Protein AF-A0A7S0GZB2-F1 (afdb_monomer_lite)

Sequence (259 aa):
FGSDTHSSPRPCSTAAVMDPRAKAYRLYIITRAWYAHLYGLVLSSVACAVGIARNPGTMSLPFLPQLGASGWWLEPRWYFVATCPCLFSCAVFSPGFYVDRYERFCDLITVLGLLTRHGAMFDGTDVRRDTAALLSLLRPAFLLASVLSLRYELSKQWKMHAVRVGLDVPMNVYRKLRFGDAVGDAVGGSVDSTRALVAVVAGELVRNLALLALTLGAHWAVERRDRAAFEEKVRLMRRIVDATDADAPGRREGRARRG

Radius of gyration: 25.52 Å; chains: 1; bounding box: 70×54×79 Å

Foldseek 3Di:
DDDDDPPDPDPPDPPPDDDPLRVVLLVLLCVQLVVLQLVVLVVLLVVLVVVCVVPVQALDAPPGPVCPPVCNVVRLSVVSNPLSVVLSCCCVVPVPVSSSCLLVSLVVVVVSVLRNVLSVLQSLPPPDPPVVVVCVVCVLVVLLSSLSNNQDDCVPCVVVVVVSLVVVLVSVLVSCVVNVVLVPPPDDDPDDPVVSSVVSSVVSVVVSVVSSCSNSVSSVVVNVVSVVVSVVVVVVVVVVVVVVVVPPPPPPVVVVPPD

pLDDT: mean 72.11, std 15.71, range [34.66, 92.75]

Organism: Micromonas pusilla (NCBI:txid38833)

Secondary structure (DSSP, 8-state):
-------------TTTT--HHHHHHHHHHHHHHHHHHHHHHHHHHHHHHHHHHH--S----TT-GGGGGGGGGG-HHHHHHHHHHHHHHHHHH-HHHHHHHHHHHHHHHHHHHHHHHHHHHHS--GGGHHHHHHHHHHHHHHHHHHHHHS---HHHHHHHHHHHHHHHHHHHHHHHHHTSTTTSSS-SS---HHHHHHHHHHHHHHHHHHHHHHHHHHHHHHHHHHHHHHHHHHHHHHHHHHHHHHS-TTSSTTTTT--

Structure (mmCIF, N/CA/C/O backbone):
data_AF-A0A7S0GZB2-F1
#
_entry.id   AF-A0A7S0GZB2-F1
#
loop_
_atom_site.group_PDB
_atom_site.id
_atom_site.type_symbol
_atom_site.label_atom_id
_atom_site.label_alt_id
_atom_site.label_comp_id
_atom_site.label_asym_id
_atom_site.label_entity_id
_atom_site.label_seq_id
_atom_site.pdbx_PDB_ins_code
_atom_site.Cartn_x
_atom_site.Cartn_y
_atom_site.Cartn_z
_atom_site.occupancy
_atom_site.B_iso_or_equiv
_atom_site.auth_seq_id
_atom_site.auth_comp_id
_atom_site.auth_asym_id
_atom_site.auth_atom_id
_atom_site.pdbx_PDB_model_num
ATOM 1 N N . PHE A 1 1 ? -35.609 34.272 -1.100 1.00 41.38 1 PHE A N 1
ATOM 2 C CA . PHE A 1 1 ? -35.645 33.305 0.012 1.00 41.38 1 PHE A CA 1
ATOM 3 C C . PHE A 1 1 ? -36.466 32.102 -0.426 1.00 41.38 1 PHE A C 1
ATOM 5 O O . PHE A 1 1 ? -37.675 32.102 -0.265 1.00 41.38 1 PHE A O 1
ATOM 12 N N . GLY A 1 2 ? -35.825 31.134 -1.078 1.00 36.09 2 GLY A N 1
ATOM 13 C CA . GLY A 1 2 ? -36.444 29.885 -1.520 1.00 36.09 2 GLY A CA 1
ATOM 14 C C . GLY A 1 2 ? -35.494 28.759 -1.151 1.00 36.09 2 GLY A C 1
ATOM 15 O O . GLY A 1 2 ? -34.304 28.849 -1.435 1.00 36.09 2 GLY A O 1
ATOM 16 N N . SER A 1 3 ? -36.001 27.792 -0.398 1.00 44.38 3 SER A N 1
ATOM 17 C CA . SER A 1 3 ? -35.258 26.690 0.194 1.00 44.38 3 SER A CA 1
ATOM 18 C C . SER A 1 3 ? -34.830 25.681 -0.871 1.00 44.38 3 SER A C 1
ATOM 20 O O . SER A 1 3 ? -35.637 24.845 -1.280 1.00 44.38 3 SER A O 1
ATOM 22 N N . ASP A 1 4 ? -33.559 25.702 -1.258 1.00 37.88 4 ASP A N 1
ATOM 23 C CA . ASP A 1 4 ? -32.960 24.566 -1.949 1.00 37.88 4 ASP A CA 1
ATOM 24 C C . ASP A 1 4 ? -32.612 23.498 -0.915 1.00 37.88 4 ASP A C 1
ATOM 26 O O . ASP A 1 4 ? -31.616 23.543 -0.190 1.00 37.88 4 ASP A O 1
ATOM 30 N N . THR A 1 5 ? -33.511 22.525 -0.831 1.00 42.31 5 THR A N 1
ATOM 31 C CA . THR A 1 5 ? -33.284 21.205 -0.262 1.00 42.31 5 THR A CA 1
ATOM 32 C C . THR A 1 5 ? -32.019 20.601 -0.870 1.00 42.31 5 THR A C 1
ATOM 34 O O . THR A 1 5 ? -32.061 19.975 -1.928 1.00 42.31 5 THR A O 1
ATOM 37 N N . HIS A 1 6 ? -30.886 20.770 -0.186 1.00 38.78 6 HIS A N 1
ATOM 38 C CA . HIS A 1 6 ? -29.698 19.961 -0.410 1.00 38.78 6 HIS A CA 1
ATOM 39 C C . HIS A 1 6 ? -30.085 18.504 -0.165 1.00 38.78 6 HIS A C 1
ATOM 41 O O . HIS A 1 6 ? -30.164 18.033 0.971 1.00 38.78 6 HIS A O 1
ATOM 47 N N . SER A 1 7 ? -30.353 17.793 -1.258 1.00 39.59 7 SER A N 1
ATOM 48 C CA . SER A 1 7 ? -30.421 16.344 -1.311 1.00 39.59 7 SER A CA 1
ATOM 49 C C . SER A 1 7 ? -29.139 15.801 -0.692 1.00 39.59 7 SER A C 1
ATOM 51 O O . SER A 1 7 ? -28.077 15.815 -1.320 1.00 39.59 7 SER A O 1
ATOM 53 N N . SER A 1 8 ? -29.231 15.388 0.571 1.00 34.66 8 SER A N 1
ATOM 54 C CA . SER A 1 8 ? -28.139 14.739 1.280 1.00 34.66 8 SER A CA 1
ATOM 55 C C . SER A 1 8 ? -27.667 13.573 0.407 1.00 34.66 8 SER A C 1
ATOM 57 O O . SER A 1 8 ? -28.498 12.729 0.044 1.00 34.66 8 SER A O 1
ATOM 59 N N . PRO A 1 9 ? -26.392 13.537 -0.021 1.00 39.38 9 PRO A N 1
ATOM 60 C CA . PRO A 1 9 ? -25.909 12.454 -0.853 1.00 39.38 9 PRO A CA 1
ATOM 61 C C . PRO A 1 9 ? -26.097 11.160 -0.068 1.00 39.38 9 PRO A C 1
ATOM 63 O O . PRO A 1 9 ? -25.457 10.950 0.964 1.00 39.38 9 PRO A O 1
ATOM 66 N N . ARG A 1 10 ? -27.015 10.307 -0.543 1.00 38.75 10 ARG A N 1
ATOM 67 C CA . ARG A 1 10 ? -27.213 8.964 0.002 1.00 38.75 10 ARG A CA 1
ATOM 68 C C . ARG A 1 10 ? -25.836 8.308 0.048 1.00 38.75 10 ARG A C 1
ATOM 70 O O . ARG A 1 10 ? -25.206 8.187 -1.007 1.00 38.75 10 ARG A O 1
ATOM 77 N N . PRO A 1 11 ? -25.329 7.911 1.225 1.00 38.03 11 PRO A N 1
ATOM 78 C CA . PRO A 1 11 ? -24.058 7.227 1.271 1.00 38.03 11 PRO A CA 1
ATOM 79 C C . PRO A 1 11 ? -24.238 5.930 0.478 1.00 38.03 11 PRO A C 1
ATOM 81 O O . PRO A 1 11 ? -25.034 5.073 0.860 1.00 38.03 11 PRO A O 1
ATOM 84 N N . CYS A 1 12 ? -23.526 5.801 -0.649 1.00 39.97 12 CYS A N 1
ATOM 85 C CA . CYS A 1 12 ? -23.277 4.523 -1.316 1.00 39.97 12 CYS A CA 1
ATOM 86 C C . CYS A 1 12 ? -22.502 3.651 -0.329 1.00 39.97 12 CYS A C 1
ATOM 88 O O . CYS A 1 12 ? -21.272 3.595 -0.319 1.00 39.97 12 CYS A O 1
ATOM 90 N N . SER A 1 13 ? -23.253 3.071 0.593 1.00 42.59 13 SER A N 1
ATOM 91 C CA . SER A 1 13 ? -22.767 2.479 1.813 1.00 42.59 13 SER A CA 1
ATOM 92 C C . SER A 1 13 ? -22.786 0.976 1.629 1.00 42.59 13 SER A C 1
ATOM 94 O O . SER A 1 13 ? -23.717 0.285 2.027 1.00 42.59 13 SER A O 1
ATOM 96 N N . THR A 1 14 ? -21.681 0.441 1.122 1.00 43.34 14 THR A N 1
ATOM 97 C CA . THR A 1 14 ? -21.269 -0.918 1.498 1.00 43.34 14 THR A CA 1
ATOM 98 C C . THR A 1 14 ? -21.098 -1.057 3.024 1.00 43.34 14 THR A C 1
ATOM 100 O O . THR A 1 14 ? -20.959 -2.165 3.523 1.00 43.34 14 THR A O 1
ATOM 103 N N . ALA A 1 15 ? -21.142 0.048 3.784 1.00 44.28 15 ALA A N 1
ATOM 104 C CA . ALA A 1 15 ? -21.182 0.079 5.242 1.00 44.28 15 ALA A CA 1
ATOM 105 C C . ALA A 1 15 ? -22.594 -0.113 5.848 1.00 44.28 15 ALA A C 1
ATOM 107 O O . ALA A 1 15 ? -22.700 -0.195 7.069 1.00 44.28 15 ALA A O 1
ATOM 108 N N . ALA A 1 16 ? -23.667 -0.207 5.047 1.00 44.12 16 ALA A N 1
ATOM 109 C CA . ALA A 1 16 ? -25.042 -0.311 5.553 1.00 44.12 16 ALA A CA 1
ATOM 110 C C . ALA A 1 16 ? -25.400 -1.717 6.065 1.00 44.12 16 ALA A C 1
ATOM 112 O O . ALA A 1 16 ? -26.389 -1.870 6.772 1.00 44.12 16 ALA A O 1
ATOM 113 N N . VAL A 1 17 ? -24.585 -2.733 5.756 1.00 47.16 17 VAL A N 1
ATOM 114 C CA . VAL A 1 17 ? -24.782 -4.121 6.214 1.00 47.16 17 VAL A CA 1
ATOM 115 C C . VAL A 1 17 ? -23.438 -4.753 6.599 1.00 47.16 17 VAL A C 1
ATOM 117 O O . VAL A 1 17 ? -23.101 -5.856 6.184 1.00 47.16 17 VAL A O 1
ATOM 120 N N . MET A 1 18 ? -22.601 -4.034 7.348 1.00 52.59 18 MET A N 1
ATOM 121 C CA . MET A 1 18 ? -21.464 -4.671 8.017 1.00 52.59 18 MET A CA 1
ATOM 122 C C . MET A 1 18 ? -21.842 -4.959 9.464 1.00 52.59 18 MET A C 1
ATOM 124 O O . MET A 1 18 ? -22.305 -4.060 10.165 1.00 52.59 18 MET A O 1
ATOM 128 N N . ASP A 1 19 ? -21.613 -6.201 9.902 1.00 71.44 19 ASP A N 1
ATOM 129 C CA . ASP A 1 19 ? -21.660 -6.587 11.314 1.00 71.44 19 ASP A CA 1
ATOM 130 C C . ASP A 1 19 ? -20.943 -5.504 12.154 1.00 71.44 19 ASP A C 1
ATOM 132 O O . ASP A 1 19 ? -19.792 -5.160 11.839 1.00 71.44 19 ASP A O 1
ATOM 136 N N . PRO A 1 20 ? -21.585 -4.932 13.192 1.00 77.44 20 PRO A N 1
ATOM 137 C CA . PRO A 1 20 ? -20.971 -3.946 14.080 1.00 77.44 20 PRO A CA 1
ATOM 138 C C . PRO A 1 20 ? -19.573 -4.352 14.561 1.00 77.44 20 PRO A C 1
ATOM 140 O O . PRO A 1 20 ? -18.681 -3.507 14.678 1.00 77.44 20 PRO A O 1
ATOM 143 N N . ARG A 1 21 ? -19.341 -5.656 14.762 1.00 79.44 21 ARG A N 1
ATOM 144 C CA . ARG A 1 21 ? -18.031 -6.196 15.135 1.00 79.44 21 ARG A CA 1
ATOM 145 C C . ARG A 1 21 ? -16.992 -6.045 14.024 1.00 79.44 21 ARG A C 1
ATOM 147 O O . ARG A 1 21 ? -15.850 -5.690 14.310 1.00 79.44 21 ARG A O 1
ATOM 154 N N . ALA A 1 22 ? -17.373 -6.271 12.769 1.00 78.56 22 ALA A N 1
ATOM 155 C CA . ALA A 1 22 ? -16.494 -6.095 11.615 1.00 78.56 22 ALA A CA 1
ATOM 156 C C . ALA A 1 22 ? -16.118 -4.618 11.414 1.00 78.56 22 ALA A C 1
ATOM 158 O O . ALA A 1 22 ? -14.956 -4.302 11.155 1.00 78.56 22 ALA A O 1
ATOM 159 N N . LYS A 1 23 ? -17.068 -3.695 11.619 1.00 81.44 23 LYS A N 1
ATOM 160 C CA . LYS A 1 23 ? -16.793 -2.249 11.583 1.00 81.44 23 LYS A CA 1
ATOM 161 C C . LYS A 1 23 ? -15.828 -1.824 12.698 1.00 81.44 23 LYS A C 1
ATOM 163 O O . LYS A 1 23 ? -14.882 -1.081 12.438 1.00 81.44 23 LYS A O 1
ATOM 168 N N . ALA A 1 24 ? -16.030 -2.324 13.917 1.00 84.75 24 ALA A N 1
ATOM 169 C CA . ALA A 1 24 ? -15.146 -2.056 15.051 1.00 84.75 24 ALA A CA 1
ATOM 170 C C . ALA A 1 24 ? -13.726 -2.609 14.835 1.00 84.75 24 ALA A C 1
ATOM 172 O O . ALA A 1 24 ? -12.747 -1.934 15.155 1.00 84.75 24 ALA A O 1
ATOM 173 N N . TYR A 1 25 ? -13.604 -3.803 14.247 1.00 85.12 25 TYR A N 1
ATOM 174 C CA . TYR A 1 25 ? -12.309 -4.388 13.899 1.00 85.12 25 TYR A CA 1
ATOM 175 C C . TYR A 1 25 ? -11.560 -3.553 12.855 1.00 85.12 25 TYR A C 1
ATOM 177 O O . TYR A 1 25 ? -10.383 -3.242 13.037 1.00 85.12 25 TYR A O 1
ATOM 185 N N . ARG A 1 26 ? -12.254 -3.111 11.799 1.00 84.06 26 ARG A N 1
ATOM 186 C CA . ARG A 1 26 ? -11.666 -2.248 10.767 1.00 84.06 26 ARG A CA 1
ATOM 187 C C . ARG A 1 26 ? -11.152 -0.931 11.347 1.00 84.06 26 ARG A C 1
ATOM 189 O O . ARG A 1 26 ? -10.024 -0.536 11.062 1.00 84.06 26 ARG A O 1
ATOM 196 N N . LEU A 1 27 ? -11.946 -0.272 12.192 1.00 86.94 27 LEU A N 1
ATOM 197 C CA . LEU A 1 27 ? -11.513 0.941 12.893 1.00 86.94 27 LEU A CA 1
ATOM 198 C C . LEU A 1 27 ? -10.269 0.679 13.748 1.00 86.94 27 LEU A C 1
ATOM 200 O O . LEU A 1 27 ? -9.324 1.459 13.698 1.00 86.94 27 LEU A O 1
ATOM 204 N N . TYR A 1 28 ? -10.233 -0.443 14.470 1.00 88.88 28 TYR A N 1
ATOM 205 C CA . TYR A 1 28 ? -9.076 -0.827 15.276 1.00 88.88 28 TYR A CA 1
ATOM 206 C C . TYR A 1 28 ? -7.792 -0.964 14.441 1.00 88.88 28 TYR A C 1
ATOM 208 O O . TYR A 1 28 ? -6.755 -0.432 14.846 1.00 88.88 28 TYR A O 1
ATOM 216 N N . ILE A 1 29 ? -7.854 -1.621 13.275 1.00 87.38 29 ILE A N 1
ATOM 217 C CA . ILE A 1 29 ? -6.704 -1.742 12.361 1.00 87.38 29 ILE A CA 1
ATOM 218 C C . ILE A 1 29 ? -6.227 -0.357 11.914 1.00 87.38 29 ILE A C 1
ATOM 220 O O . ILE A 1 29 ? -5.039 -0.050 12.034 1.00 87.38 29 ILE A O 1
ATOM 224 N N . ILE A 1 30 ? -7.151 0.487 11.441 1.00 87.19 30 ILE A N 1
ATOM 225 C CA . ILE A 1 30 ? -6.833 1.827 10.928 1.00 87.19 30 ILE A CA 1
ATOM 226 C C . ILE A 1 30 ? -6.177 2.673 12.019 1.00 87.19 30 ILE A C 1
ATOM 228 O O . ILE A 1 30 ? -5.121 3.254 11.787 1.00 87.19 30 ILE A O 1
ATOM 232 N N . THR A 1 31 ? -6.744 2.702 13.228 1.00 87.25 31 THR A N 1
ATOM 233 C CA . THR A 1 31 ? -6.175 3.455 14.353 1.00 87.25 31 THR A CA 1
ATOM 234 C C . THR A 1 31 ? -4.776 2.962 14.714 1.00 87.25 31 THR A C 1
ATOM 236 O O . THR A 1 31 ? -3.885 3.767 14.971 1.00 87.25 31 THR A O 1
ATOM 239 N N . ARG A 1 32 ? -4.546 1.645 14.702 1.00 85.81 32 ARG A N 1
ATOM 240 C CA . ARG A 1 32 ? -3.241 1.063 15.040 1.00 85.81 32 ARG A CA 1
ATOM 241 C C . ARG A 1 32 ? -2.164 1.370 13.997 1.00 85.81 32 ARG A C 1
ATOM 243 O O . ARG A 1 32 ? -0.996 1.502 14.353 1.00 85.81 32 ARG A O 1
ATOM 250 N N . ALA A 1 33 ? -2.548 1.481 12.729 1.00 87.31 33 ALA A N 1
ATOM 251 C CA . ALA A 1 33 ? -1.648 1.806 11.626 1.00 87.31 33 ALA A CA 1
ATOM 252 C C . ALA A 1 33 ? -1.537 3.312 11.342 1.00 87.31 33 ALA A C 1
ATOM 254 O O . ALA A 1 33 ? -0.707 3.709 10.529 1.00 87.31 33 ALA A O 1
ATOM 255 N N . TRP A 1 34 ? -2.351 4.147 11.994 1.00 87.75 34 TRP A N 1
ATOM 256 C CA . TRP A 1 34 ? -2.605 5.531 11.593 1.00 87.75 34 TRP A CA 1
ATOM 257 C C . TRP A 1 34 ? -1.337 6.363 11.403 1.00 87.75 34 TRP A C 1
ATOM 259 O O . TRP A 1 34 ? -1.108 6.914 10.330 1.00 87.75 34 TRP A O 1
ATOM 269 N N . TYR A 1 35 ? -0.467 6.404 12.412 1.00 87.88 35 TYR A N 1
ATOM 270 C CA . TYR A 1 35 ? 0.767 7.186 12.333 1.00 87.88 35 TYR A CA 1
ATOM 271 C C . TYR A 1 35 ? 1.727 6.648 11.276 1.00 87.88 35 TYR A C 1
ATOM 273 O O . TYR A 1 35 ? 2.239 7.420 10.472 1.00 87.88 35 TYR A O 1
ATOM 281 N N . ALA A 1 36 ? 1.935 5.329 11.230 1.00 87.81 36 ALA A N 1
ATOM 282 C CA . ALA A 1 36 ? 2.783 4.708 10.214 1.00 87.81 36 ALA A CA 1
ATOM 283 C C . ALA A 1 36 ? 2.263 4.995 8.796 1.00 87.81 36 ALA A C 1
ATOM 285 O O . ALA A 1 36 ? 3.054 5.247 7.889 1.00 87.81 36 ALA A O 1
ATOM 286 N N . HIS A 1 37 ? 0.940 5.015 8.620 1.00 89.31 37 HIS A N 1
ATOM 287 C CA . HIS A 1 37 ? 0.293 5.380 7.369 1.00 89.31 37 HIS A CA 1
ATOM 288 C C . HIS A 1 37 ? 0.563 6.843 6.994 1.00 89.31 37 HIS A C 1
ATOM 290 O O . HIS A 1 37 ? 1.056 7.112 5.902 1.00 89.31 37 HIS A O 1
ATOM 296 N N . LEU A 1 38 ? 0.308 7.787 7.907 1.00 89.00 38 LEU A N 1
ATOM 297 C CA . LEU A 1 38 ? 0.525 9.216 7.661 1.00 89.00 38 LEU A CA 1
ATOM 298 C C . LEU A 1 38 ? 1.997 9.546 7.380 1.00 89.00 38 LEU A C 1
ATOM 300 O O . LEU A 1 38 ? 2.287 10.253 6.415 1.00 89.00 38 LEU A O 1
ATOM 304 N N . TYR A 1 39 ? 2.929 8.993 8.162 1.00 88.62 39 TYR A N 1
ATOM 305 C CA . TYR A 1 39 ? 4.361 9.136 7.893 1.00 88.62 39 TYR A CA 1
ATOM 306 C C . TYR A 1 39 ? 4.738 8.523 6.544 1.00 88.62 39 TYR A C 1
ATOM 308 O O . TYR A 1 39 ? 5.489 9.134 5.788 1.00 88.62 39 TYR A O 1
ATOM 316 N N . GLY A 1 40 ? 4.180 7.357 6.209 1.00 85.69 40 GLY A N 1
ATOM 317 C CA . GLY A 1 40 ? 4.370 6.716 4.912 1.00 85.69 40 GLY A CA 1
ATOM 318 C C . GLY A 1 40 ? 3.930 7.601 3.745 1.00 85.69 40 GLY A C 1
ATOM 319 O O . GLY A 1 40 ? 4.679 7.733 2.776 1.00 85.69 40 GLY A O 1
ATOM 320 N N . LEU A 1 41 ? 2.769 8.260 3.844 1.00 87.00 41 LEU A N 1
ATOM 321 C CA . LEU A 1 41 ? 2.281 9.193 2.821 1.00 87.00 41 LEU A CA 1
ATOM 322 C C . LEU A 1 41 ? 3.236 10.378 2.631 1.00 87.00 41 LEU A C 1
ATOM 324 O O . LEU A 1 41 ? 3.616 10.682 1.498 1.00 87.00 41 LEU A O 1
ATOM 328 N N . VAL A 1 42 ? 3.660 11.016 3.727 1.00 87.88 42 VAL A N 1
ATOM 329 C CA . VAL A 1 42 ? 4.573 12.170 3.686 1.00 87.88 42 VAL A CA 1
ATOM 330 C C . VAL A 1 42 ? 5.927 11.770 3.104 1.00 87.88 42 VAL A C 1
ATOM 332 O O . VAL A 1 42 ? 6.394 12.396 2.153 1.00 87.88 42 VAL A O 1
ATOM 335 N N . LEU A 1 43 ? 6.536 10.697 3.615 1.00 86.44 43 LEU A N 1
ATOM 336 C CA . LEU A 1 43 ? 7.835 10.219 3.140 1.00 86.44 43 LEU A CA 1
ATOM 337 C C . LEU A 1 43 ? 7.785 9.805 1.668 1.00 86.44 43 LEU A C 1
ATOM 339 O O . LEU A 1 43 ? 8.704 10.129 0.921 1.00 86.44 43 LEU A O 1
ATOM 343 N N . SER A 1 44 ? 6.706 9.152 1.228 1.00 83.12 44 SER A N 1
ATOM 344 C CA . SER A 1 44 ? 6.530 8.777 -0.181 1.00 83.12 44 SER A CA 1
ATOM 345 C C . SER A 1 44 ? 6.412 10.007 -1.083 1.00 83.12 44 SER A C 1
ATOM 347 O O . SER A 1 44 ? 7.018 10.041 -2.154 1.00 83.12 44 SER A O 1
ATOM 349 N N . SER A 1 45 ? 5.682 11.037 -0.638 1.00 85.81 45 SER A N 1
ATOM 350 C CA . SER A 1 45 ? 5.561 12.310 -1.356 1.00 85.81 45 SER A CA 1
ATOM 351 C C . SER A 1 45 ? 6.914 13.010 -1.490 1.00 85.81 45 SER A C 1
ATOM 353 O O . SER A 1 45 ? 7.301 13.403 -2.590 1.00 85.81 45 SER A O 1
ATOM 355 N N . VAL A 1 46 ? 7.662 13.125 -0.387 1.00 85.19 46 VAL A N 1
ATOM 356 C CA . VAL A 1 46 ? 8.998 13.744 -0.370 1.00 85.19 46 VAL A CA 1
ATOM 357 C C . VAL A 1 46 ? 9.970 12.953 -1.241 1.00 85.19 46 VAL A C 1
ATOM 359 O O . VAL A 1 46 ? 10.678 13.541 -2.055 1.00 85.19 46 VAL A O 1
ATOM 362 N N . ALA A 1 47 ? 9.977 11.623 -1.135 1.00 82.00 47 ALA A N 1
ATOM 363 C CA . ALA A 1 47 ? 10.836 10.766 -1.946 1.00 82.00 47 ALA A CA 1
ATOM 364 C C . ALA A 1 47 ? 10.557 10.930 -3.447 1.00 82.00 47 ALA A C 1
ATOM 366 O O . ALA A 1 47 ? 11.499 11.018 -4.236 1.00 82.00 47 ALA A O 1
ATOM 367 N N . CYS A 1 48 ? 9.285 11.026 -3.849 1.00 79.81 48 CYS A N 1
ATOM 368 C CA . CYS A 1 48 ? 8.921 11.267 -5.246 1.00 79.81 48 CYS A CA 1
ATOM 369 C C . CYS A 1 48 ? 9.326 12.671 -5.711 1.00 79.81 48 CYS A C 1
ATOM 371 O O . CYS A 1 48 ? 9.902 12.792 -6.790 1.00 79.81 48 CYS A O 1
ATOM 373 N N . ALA A 1 49 ? 9.114 13.706 -4.892 1.00 82.94 49 ALA A N 1
ATOM 374 C CA . ALA A 1 49 ? 9.525 15.076 -5.207 1.00 82.94 49 ALA A CA 1
ATOM 375 C C . ALA A 1 49 ? 11.050 15.199 -5.379 1.00 82.94 49 ALA A C 1
ATOM 377 O O . ALA A 1 49 ? 11.526 15.733 -6.379 1.00 82.94 49 ALA A O 1
ATOM 378 N N . VAL A 1 50 ? 11.829 14.627 -4.454 1.00 81.12 50 VAL A N 1
ATOM 379 C CA . VAL A 1 50 ? 13.296 14.545 -4.565 1.00 81.12 50 VAL A CA 1
ATOM 380 C C . VAL A 1 50 ? 13.699 13.727 -5.793 1.00 81.12 50 VAL A C 1
ATOM 382 O O . VAL A 1 50 ? 14.649 14.075 -6.491 1.00 81.12 50 VAL A O 1
ATOM 385 N N . GLY A 1 51 ? 12.971 12.648 -6.083 1.00 74.69 51 GLY A N 1
ATOM 386 C CA . GLY A 1 51 ? 13.173 11.822 -7.268 1.00 74.69 51 GLY A CA 1
ATOM 387 C C . GLY A 1 51 ? 13.025 12.605 -8.572 1.00 74.69 51 GLY A C 1
ATOM 388 O O . GLY A 1 51 ? 13.880 12.449 -9.444 1.00 74.69 51 GLY A O 1
ATOM 389 N N . ILE A 1 52 ? 11.987 13.441 -8.685 1.00 74.62 52 ILE A N 1
ATOM 390 C CA . ILE A 1 52 ? 11.750 14.352 -9.818 1.00 74.62 52 ILE A CA 1
ATOM 391 C C . ILE A 1 52 ? 12.872 15.390 -9.897 1.00 74.62 52 ILE A C 1
ATOM 393 O O . ILE A 1 52 ? 13.515 15.513 -10.933 1.00 74.62 52 ILE A O 1
ATOM 397 N N . ALA A 1 53 ? 13.174 16.076 -8.789 1.00 78.94 53 ALA A N 1
ATOM 398 C CA . ALA A 1 53 ? 14.189 17.130 -8.761 1.00 78.94 53 ALA A CA 1
ATOM 399 C C . ALA A 1 53 ? 15.588 16.626 -9.156 1.00 78.94 53 ALA A C 1
ATOM 401 O O . ALA A 1 53 ? 16.335 17.326 -9.834 1.00 78.94 53 ALA A O 1
ATOM 402 N N . ARG A 1 54 ? 15.951 15.401 -8.748 1.00 72.44 54 ARG A N 1
ATOM 403 C CA . ARG A 1 54 ? 17.257 14.800 -9.069 1.00 72.44 54 ARG A CA 1
ATOM 404 C C . ARG A 1 54 ? 17.302 14.110 -10.430 1.00 72.44 54 ARG A C 1
ATOM 406 O O . ARG A 1 54 ? 18.392 13.884 -10.935 1.00 72.44 54 ARG A O 1
ATOM 413 N N . ASN A 1 55 ? 16.157 13.709 -10.983 1.00 68.56 55 ASN A N 1
ATOM 414 C CA . ASN A 1 55 ? 16.065 13.009 -12.267 1.00 68.56 55 ASN A CA 1
ATOM 415 C C . ASN A 1 55 ? 14.873 13.589 -13.045 1.00 68.56 55 ASN A C 1
ATOM 417 O O . ASN A 1 55 ? 13.804 12.967 -13.051 1.00 68.56 55 ASN A O 1
ATOM 421 N N . PRO A 1 56 ? 15.040 14.774 -13.664 1.00 62.91 56 PRO A N 1
ATOM 422 C CA . PRO A 1 56 ? 13.958 15.495 -14.337 1.00 62.91 56 PRO A CA 1
ATOM 423 C C . PRO A 1 56 ? 13.518 14.854 -15.665 1.00 62.91 56 PRO A C 1
ATOM 425 O O . PRO A 1 56 ? 12.611 15.368 -16.312 1.00 62.91 56 PRO A O 1
ATOM 428 N N . GLY A 1 57 ? 14.147 13.747 -16.082 1.00 61.97 57 GLY A N 1
ATOM 429 C CA . GLY A 1 57 ? 13.713 12.954 -17.234 1.00 61.97 57 GLY A CA 1
ATOM 430 C C . GLY A 1 57 ? 12.303 12.388 -17.042 1.00 61.97 57 GLY A C 1
ATOM 431 O O . GLY A 1 57 ? 11.907 12.042 -15.924 1.00 61.97 57 GLY A O 1
ATOM 432 N N . THR A 1 58 ? 11.538 12.312 -18.132 1.00 58.28 58 THR A N 1
ATOM 433 C CA . THR A 1 58 ? 10.165 11.796 -18.138 1.00 58.28 58 THR A CA 1
ATOM 434 C C . THR A 1 58 ? 10.159 10.273 -18.046 1.00 58.28 58 THR A C 1
ATOM 436 O O . THR A 1 58 ? 10.405 9.589 -19.037 1.00 58.28 58 THR A O 1
ATOM 439 N N . MET A 1 59 ? 9.786 9.732 -16.884 1.00 60.84 59 MET A N 1
ATOM 440 C CA . MET A 1 59 ? 9.558 8.293 -16.719 1.00 60.84 59 MET A CA 1
ATOM 441 C C . MET A 1 59 ? 8.318 7.858 -17.514 1.00 60.84 59 MET A C 1
ATOM 443 O O . MET A 1 59 ? 7.189 7.965 -17.030 1.00 60.84 59 MET A O 1
ATOM 447 N N . SER A 1 60 ? 8.519 7.373 -18.740 1.00 56.97 60 SER A N 1
ATOM 448 C CA . SER A 1 60 ? 7.426 6.897 -19.594 1.00 56.97 60 SER A CA 1
ATOM 449 C C . SER A 1 60 ? 7.115 5.415 -19.350 1.00 56.97 60 SER A C 1
ATOM 451 O O . SER A 1 60 ? 8.002 4.577 -19.184 1.00 56.97 60 SER A O 1
ATOM 453 N N . LEU A 1 61 ? 5.825 5.074 -19.306 1.00 59.62 61 LEU A N 1
ATOM 454 C CA . LEU A 1 61 ? 5.377 3.679 -19.328 1.00 59.62 61 LEU A CA 1
ATOM 455 C C . LEU A 1 61 ? 5.596 3.091 -20.736 1.00 59.62 61 LEU A C 1
ATOM 457 O O . LEU A 1 61 ? 5.539 3.836 -21.716 1.00 59.62 61 LEU A O 1
ATOM 461 N N . PRO A 1 62 ? 5.767 1.762 -20.879 1.00 53.38 62 PRO A N 1
ATOM 462 C CA . PRO A 1 62 ? 6.147 1.111 -22.143 1.00 53.38 62 PRO A CA 1
ATOM 463 C C . PRO A 1 62 ? 5.216 1.374 -23.341 1.00 53.38 62 PRO A C 1
ATOM 465 O O . PRO A 1 62 ? 5.623 1.166 -24.484 1.00 53.38 62 PRO A O 1
ATOM 468 N N . PHE A 1 63 ? 3.992 1.850 -23.093 1.00 59.06 63 PHE A N 1
ATOM 469 C CA . PHE A 1 63 ? 2.966 2.148 -24.100 1.00 59.06 63 PHE A CA 1
ATOM 470 C C . PHE A 1 63 ? 2.777 3.650 -24.373 1.00 59.06 63 PHE A C 1
ATOM 472 O O . PHE A 1 63 ? 2.026 4.014 -25.269 1.00 59.06 63 PHE A O 1
ATOM 479 N N . LEU A 1 64 ? 3.455 4.522 -23.618 1.00 55.97 64 LEU A N 1
ATOM 480 C CA . LEU A 1 64 ? 3.363 5.981 -23.735 1.00 55.97 64 LEU A CA 1
ATOM 481 C C . LEU A 1 64 ? 4.567 6.701 -24.393 1.00 55.97 64 LEU A C 1
ATOM 483 O O . LEU A 1 64 ? 4.556 7.933 -24.381 1.00 55.97 64 LEU A O 1
ATOM 487 N N . PRO A 1 65 ? 5.588 6.045 -24.999 1.00 54.03 65 PRO A N 1
ATOM 488 C CA . PRO A 1 65 ? 6.759 6.770 -25.503 1.00 54.03 65 PRO A CA 1
ATOM 489 C C . PRO A 1 65 ? 6.438 7.715 -26.677 1.00 54.03 65 PRO A C 1
ATOM 491 O O . PRO A 1 65 ? 7.241 8.584 -26.997 1.00 54.03 65 PRO A O 1
ATOM 494 N N . GLN A 1 66 ? 5.262 7.588 -27.302 1.00 52.94 66 GLN A N 1
ATOM 495 C CA . GLN A 1 66 ? 4.841 8.406 -28.447 1.00 52.94 66 GLN A CA 1
ATOM 496 C C . GLN A 1 66 ? 4.445 9.849 -28.080 1.00 52.94 66 GLN A C 1
ATOM 498 O O . GLN A 1 66 ? 4.317 10.681 -28.971 1.00 52.94 66 GLN A O 1
ATOM 503 N N . LEU A 1 67 ? 4.254 10.164 -26.793 1.00 52.69 67 LEU A N 1
ATOM 504 C CA . LEU A 1 67 ? 3.775 11.484 -26.353 1.00 52.69 67 LEU A CA 1
ATOM 505 C C . LEU A 1 67 ? 4.901 12.506 -26.100 1.00 52.69 67 LEU A C 1
ATOM 507 O O . LEU A 1 67 ? 4.621 13.693 -25.908 1.00 52.69 67 LEU A O 1
ATOM 511 N N . GLY A 1 68 ? 6.169 12.080 -26.125 1.00 58.25 68 GLY A N 1
ATOM 512 C CA . GLY A 1 68 ? 7.331 12.961 -25.954 1.00 58.25 68 GLY A CA 1
ATOM 513 C C . GLY A 1 68 ? 7.232 13.888 -24.729 1.00 58.25 68 GLY A C 1
ATOM 514 O O . GLY A 1 68 ? 6.654 13.533 -23.702 1.00 58.25 68 GLY A O 1
ATOM 515 N N . ALA A 1 69 ? 7.753 15.114 -24.852 1.00 55.72 69 ALA A N 1
ATOM 516 C CA . ALA A 1 69 ? 7.753 16.127 -23.786 1.00 55.72 69 ALA A CA 1
ATOM 517 C C . ALA A 1 69 ? 6.346 16.601 -23.347 1.00 55.72 69 ALA A C 1
ATOM 519 O O . ALA A 1 69 ? 6.196 17.201 -22.284 1.00 55.72 69 ALA A O 1
ATOM 520 N N . SER A 1 70 ? 5.300 16.322 -24.134 1.00 57.22 70 SER A N 1
ATOM 521 C CA . SER A 1 70 ? 3.916 16.714 -23.819 1.00 57.22 70 SER A CA 1
ATOM 522 C C . SER A 1 70 ? 3.219 15.785 -22.811 1.00 57.22 70 SER A C 1
ATOM 524 O O . SER A 1 70 ? 2.168 16.129 -22.273 1.00 57.22 70 SER A O 1
ATOM 526 N N . GLY A 1 71 ? 3.820 14.626 -22.512 1.00 59.03 71 GLY A N 1
ATOM 527 C CA . GLY A 1 71 ? 3.287 13.614 -21.595 1.00 59.03 71 GLY A CA 1
ATOM 528 C C . GLY A 1 71 ? 3.735 13.745 -20.136 1.00 59.03 71 GLY A C 1
ATOM 529 O O . GLY A 1 71 ? 3.540 12.802 -19.376 1.00 59.03 71 GLY A O 1
ATOM 530 N N . TRP A 1 72 ? 4.337 14.863 -19.717 1.00 58.94 72 TRP A N 1
ATOM 531 C CA . TRP A 1 72 ? 4.866 15.030 -18.350 1.00 58.94 72 TRP A CA 1
ATOM 532 C C . TRP A 1 72 ? 3.811 14.800 -17.251 1.00 58.94 72 TRP A C 1
ATOM 534 O O . TRP A 1 72 ? 4.125 14.285 -16.183 1.00 58.94 72 TRP A O 1
ATOM 544 N N . TRP A 1 73 ? 2.540 15.110 -17.522 1.00 64.19 73 TRP A N 1
ATOM 545 C CA . TRP A 1 73 ? 1.423 14.888 -16.597 1.00 64.19 73 TRP A CA 1
ATOM 546 C C . TRP A 1 73 ? 1.065 13.405 -16.416 1.00 64.19 73 TRP A C 1
ATOM 548 O O . TRP A 1 73 ? 0.418 13.065 -15.433 1.00 64.19 73 TRP A O 1
ATOM 558 N N . LEU A 1 74 ? 1.495 12.522 -17.326 1.00 67.44 74 LEU A N 1
ATOM 559 C CA . LEU A 1 74 ? 1.302 11.068 -17.241 1.00 67.44 74 LEU A CA 1
ATOM 560 C C . LEU A 1 74 ? 2.386 10.372 -16.410 1.00 67.44 74 LEU A C 1
ATOM 562 O O . LEU A 1 74 ? 2.319 9.162 -16.189 1.00 67.44 74 LEU A O 1
ATOM 566 N N . GLU A 1 75 ? 3.390 11.113 -15.950 1.00 72.50 75 GLU A N 1
ATOM 567 C CA . GLU A 1 75 ? 4.491 10.568 -15.177 1.00 72.50 75 GLU A CA 1
ATOM 568 C C . GLU A 1 75 ? 4.027 10.202 -13.746 1.00 72.50 75 GLU A C 1
ATOM 570 O O . GLU A 1 75 ? 3.621 11.074 -12.968 1.00 72.50 75 GLU A O 1
ATOM 575 N N . PRO A 1 76 ? 4.128 8.922 -13.334 1.00 73.75 76 PRO A N 1
ATOM 576 C CA . PRO A 1 76 ? 3.574 8.430 -12.066 1.00 73.75 76 PRO A CA 1
ATOM 577 C C . PRO A 1 76 ? 4.069 9.150 -10.797 1.00 73.75 76 PRO A C 1
ATOM 579 O O . PRO A 1 76 ? 3.352 9.206 -9.795 1.00 73.75 76 PRO A O 1
ATOM 582 N N . ARG A 1 77 ? 5.282 9.728 -10.822 1.00 76.81 77 ARG A N 1
ATOM 583 C CA . ARG A 1 77 ? 5.854 10.463 -9.678 1.00 76.81 77 ARG A CA 1
ATOM 584 C C . ARG A 1 77 ? 5.045 11.720 -9.341 1.00 76.81 77 ARG A C 1
ATOM 586 O O . ARG A 1 77 ? 4.846 11.990 -8.157 1.00 76.81 77 ARG A O 1
ATOM 593 N N . TRP A 1 78 ? 4.523 12.443 -10.338 1.00 78.94 78 TRP A N 1
ATOM 594 C CA . TRP A 1 78 ? 3.679 13.625 -10.105 1.00 78.94 78 TRP A CA 1
ATOM 595 C C . TRP A 1 78 ? 2.373 13.262 -9.404 1.00 78.94 78 TRP A C 1
ATOM 597 O O . TRP A 1 78 ? 1.936 13.974 -8.499 1.00 78.94 78 TRP A O 1
ATOM 607 N N . TYR A 1 79 ? 1.798 12.105 -9.734 1.00 82.44 79 TYR A N 1
ATOM 608 C CA . TYR A 1 79 ? 0.608 11.612 -9.049 1.00 82.44 79 TYR A CA 1
ATOM 609 C C . TYR A 1 79 ? 0.873 11.304 -7.574 1.00 82.44 79 TYR A C 1
ATOM 611 O O . TYR A 1 79 ? -0.010 11.550 -6.760 1.00 82.44 79 TYR A O 1
ATOM 619 N N . PHE A 1 80 ? 2.066 10.841 -7.185 1.00 81.38 80 PHE A N 1
ATOM 620 C CA . PHE A 1 80 ? 2.424 10.710 -5.765 1.00 81.38 80 PHE A CA 1
ATOM 621 C C . PHE A 1 80 ? 2.525 12.060 -5.057 1.00 81.38 80 PHE A C 1
ATOM 623 O O . PHE A 1 80 ? 1.991 12.210 -3.959 1.00 81.38 80 PHE A O 1
ATOM 630 N N . VAL A 1 81 ? 3.188 13.032 -5.692 1.00 82.62 81 VAL A N 1
ATOM 631 C CA . VAL A 1 81 ? 3.373 14.383 -5.141 1.00 82.62 81 VAL A CA 1
ATOM 632 C C . VAL A 1 81 ? 2.035 15.103 -4.963 1.00 82.62 81 VAL A C 1
ATOM 634 O O . VAL A 1 81 ? 1.875 15.842 -4.001 1.00 82.62 81 VAL A O 1
ATOM 637 N N . ALA A 1 82 ? 1.056 14.860 -5.836 1.00 86.00 82 ALA A N 1
ATOM 638 C CA . ALA A 1 82 ? -0.285 15.424 -5.696 1.00 86.00 82 ALA A CA 1
ATOM 639 C 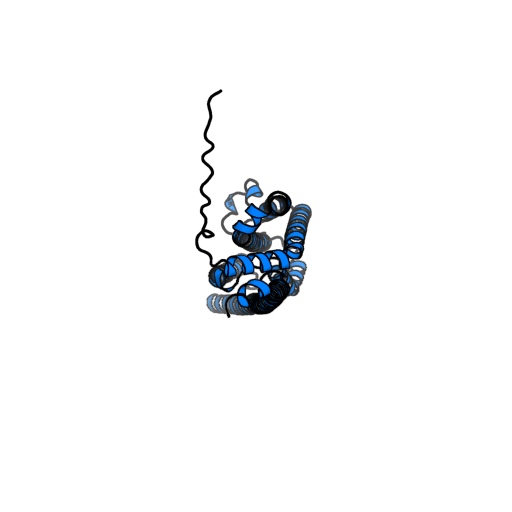C . ALA A 1 82 ? -1.175 14.611 -4.737 1.00 86.00 82 ALA A C 1
ATOM 641 O O . ALA A 1 82 ? -1.809 15.159 -3.838 1.00 86.00 82 ALA A O 1
ATOM 642 N N . THR A 1 83 ? -1.218 13.286 -4.900 1.00 87.94 83 THR A N 1
ATOM 643 C CA . THR A 1 83 ? -2.194 12.428 -4.210 1.00 87.94 83 THR A CA 1
ATOM 644 C C . THR A 1 83 ? -1.869 12.268 -2.728 1.00 87.94 83 THR A C 1
ATOM 646 O O . THR A 1 83 ? -2.777 12.349 -1.904 1.00 87.94 83 THR A O 1
ATOM 649 N N . CYS A 1 84 ? -0.603 12.060 -2.350 1.00 87.81 84 CYS A N 1
ATOM 650 C CA . CYS A 1 84 ? -0.246 11.817 -0.949 1.00 87.81 84 CYS A CA 1
ATOM 651 C C . CYS A 1 84 ? -0.578 13.002 -0.023 1.00 87.81 84 CYS A C 1
ATOM 653 O O . CYS A 1 84 ? -1.190 12.755 1.021 1.00 87.81 84 CYS A O 1
ATOM 655 N N . PRO A 1 85 ? -0.268 14.268 -0.374 1.00 89.19 85 PRO A N 1
ATOM 656 C CA . PRO A 1 85 ? -0.709 15.422 0.405 1.00 89.19 85 PRO A CA 1
ATOM 657 C C . PRO A 1 85 ? -2.230 15.552 0.468 1.00 89.19 85 PRO A C 1
ATOM 659 O O . PRO A 1 85 ? -2.759 15.766 1.553 1.00 89.19 85 PRO A O 1
ATOM 662 N N . CYS A 1 86 ? -2.952 15.342 -0.640 1.00 89.75 86 CYS A N 1
ATOM 663 C CA . CYS A 1 86 ? -4.419 15.366 -0.625 1.00 89.75 86 CYS A CA 1
ATOM 664 C C . CYS A 1 86 ? -4.998 14.315 0.331 1.00 89.75 86 CYS A C 1
ATOM 666 O O . CYS A 1 86 ? -5.889 14.621 1.120 1.00 89.75 86 CYS A O 1
ATOM 668 N N . LEU A 1 87 ? -4.469 13.088 0.308 1.00 89.44 87 LEU A N 1
ATOM 669 C CA . LEU A 1 87 ? -4.882 12.024 1.222 1.00 89.44 87 LEU A CA 1
ATOM 670 C C . LEU A 1 87 ? -4.551 12.356 2.678 1.00 89.44 87 LEU A C 1
ATOM 672 O O . LEU A 1 87 ? -5.386 12.123 3.550 1.00 89.44 87 LEU A O 1
ATOM 676 N N . PHE A 1 88 ? -3.376 12.930 2.940 1.00 89.69 88 PHE A N 1
ATOM 677 C CA . PHE A 1 88 ? -2.996 13.404 4.269 1.00 89.69 88 PHE A CA 1
ATOM 678 C C . PHE A 1 88 ? -3.957 14.494 4.764 1.00 89.69 88 PHE A C 1
ATOM 680 O O . PHE A 1 88 ? -4.485 14.397 5.870 1.00 89.69 88 PHE A O 1
ATOM 687 N N . SER A 1 89 ? -4.267 15.488 3.929 1.00 89.56 89 SER A N 1
ATOM 688 C CA . SER A 1 89 ? -5.250 16.526 4.241 1.00 89.56 89 SER A CA 1
ATOM 689 C C . SER A 1 89 ? -6.633 15.930 4.507 1.00 89.56 89 SER A C 1
ATOM 691 O O . SER A 1 89 ? -7.267 16.294 5.493 1.00 89.56 89 SER A O 1
ATOM 693 N N . CYS A 1 90 ? -7.098 14.969 3.702 1.00 90.00 90 CYS A N 1
ATOM 694 C CA . CYS A 1 90 ? -8.354 14.267 3.970 1.00 90.00 90 CYS A CA 1
ATOM 695 C C . CYS A 1 90 ? -8.323 13.524 5.313 1.00 90.00 90 CYS A C 1
ATOM 697 O O . CYS A 1 90 ? -9.309 13.567 6.042 1.00 90.00 90 CYS A O 1
ATOM 699 N N . ALA A 1 91 ? -7.211 12.876 5.661 1.00 87.88 91 ALA A N 1
ATOM 700 C CA . ALA A 1 91 ? -7.064 12.169 6.929 1.00 87.88 91 ALA A CA 1
ATOM 701 C C . ALA A 1 91 ? -7.113 13.113 8.144 1.00 87.88 91 ALA A C 1
ATOM 703 O O . ALA A 1 91 ? -7.674 12.746 9.174 1.00 87.88 91 ALA A O 1
ATOM 704 N N . VAL A 1 92 ? -6.564 14.326 8.018 1.00 88.06 92 VAL A N 1
ATOM 705 C CA . VAL A 1 92 ? -6.522 15.331 9.094 1.00 88.06 92 VAL A CA 1
ATOM 706 C C . VAL A 1 92 ? -7.833 16.114 9.204 1.00 88.06 92 VAL A C 1
ATOM 708 O O . VAL A 1 92 ? -8.380 16.243 10.296 1.00 88.06 92 VAL A O 1
ATOM 711 N N . PHE A 1 93 ? -8.357 16.625 8.088 1.00 91.31 93 PHE A N 1
ATOM 712 C CA . PHE A 1 93 ? -9.503 17.542 8.081 1.00 91.31 93 PHE A CA 1
ATOM 713 C C . PHE A 1 93 ? -10.856 16.842 7.896 1.00 91.31 93 PHE A C 1
ATOM 715 O O . PHE A 1 93 ? -11.891 17.409 8.233 1.00 91.31 93 PHE A O 1
ATOM 722 N N . SER A 1 94 ? -10.880 15.612 7.370 1.00 90.38 94 SER A N 1
ATOM 723 C CA . SER A 1 94 ? -12.108 14.828 7.177 1.00 90.38 94 SER A CA 1
ATOM 724 C C . SER A 1 94 ? -11.901 13.341 7.522 1.00 90.38 94 SER A C 1
ATOM 726 O O . SER A 1 94 ? -12.068 12.457 6.671 1.00 90.38 94 SER A O 1
ATOM 728 N N . PRO A 1 95 ? -11.548 13.023 8.785 1.00 84.88 95 PRO A N 1
ATOM 729 C CA . PRO A 1 95 ? -11.159 11.670 9.184 1.00 84.88 95 PRO A CA 1
ATOM 730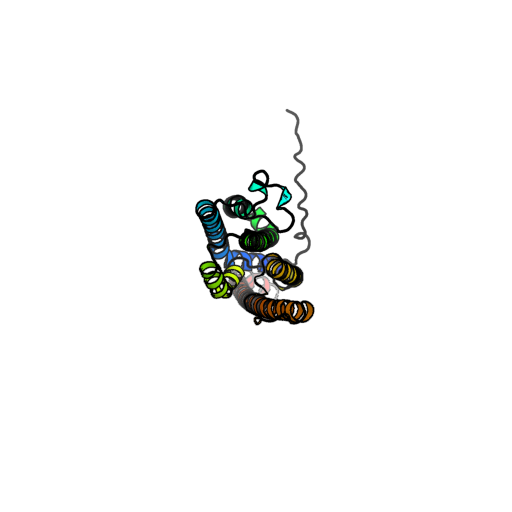 C C . PRO A 1 95 ? -12.265 10.635 8.942 1.00 84.88 95 PRO A C 1
ATOM 732 O O . PRO A 1 95 ? -11.969 9.512 8.544 1.00 84.88 95 PRO A O 1
ATOM 735 N N . GLY A 1 96 ? -13.542 11.004 9.104 1.00 84.31 96 GLY A N 1
ATOM 736 C CA . GLY A 1 96 ? -14.671 10.106 8.830 1.00 84.31 96 GLY A CA 1
ATOM 737 C C . GLY A 1 96 ? -14.738 9.668 7.362 1.00 84.31 96 GLY A C 1
ATOM 738 O O . GLY A 1 96 ? -14.747 8.473 7.069 1.00 84.31 96 GLY A O 1
ATOM 739 N N . PHE A 1 97 ? -14.684 10.628 6.431 1.00 87.81 97 PHE A N 1
ATOM 740 C CA . PHE A 1 97 ? -14.640 10.345 4.992 1.00 87.81 97 PHE A CA 1
ATOM 741 C C . PHE A 1 97 ? -13.433 9.480 4.623 1.00 87.81 97 PHE A C 1
ATOM 743 O O . PHE A 1 97 ? -13.535 8.577 3.783 1.00 87.81 97 PHE A O 1
ATOM 750 N N . TYR A 1 98 ? -12.294 9.776 5.252 1.00 86.44 98 TYR A N 1
ATOM 751 C CA . TYR A 1 98 ? -11.045 9.085 5.006 1.00 86.44 98 TYR A CA 1
ATOM 752 C C . TYR A 1 98 ? -11.097 7.620 5.443 1.00 86.44 98 TYR A C 1
ATOM 754 O O . TYR A 1 98 ? -10.794 6.727 4.655 1.00 86.44 98 TYR A O 1
ATOM 762 N N . VAL A 1 99 ? -11.555 7.362 6.667 1.00 87.06 99 VAL A N 1
ATOM 763 C CA . VAL A 1 99 ? -11.720 6.018 7.236 1.00 87.06 99 VAL A CA 1
ATOM 764 C C . VAL A 1 99 ? -12.644 5.149 6.376 1.00 87.06 99 VAL A C 1
ATOM 766 O O . VAL A 1 99 ? -12.319 3.990 6.090 1.00 87.06 99 VAL A O 1
ATOM 769 N N . ASP A 1 100 ? -13.755 5.709 5.892 1.00 86.06 100 ASP A N 1
ATOM 770 C CA . ASP A 1 100 ? -14.716 4.991 5.047 1.00 86.06 100 ASP A CA 1
ATOM 771 C C . ASP A 1 100 ? -14.097 4.523 3.720 1.00 86.06 100 ASP A C 1
ATOM 773 O O . ASP A 1 100 ? -14.431 3.447 3.210 1.00 86.06 100 ASP A O 1
ATOM 777 N N . ARG A 1 101 ? -13.142 5.291 3.184 1.00 88.00 101 ARG A N 1
ATOM 778 C CA . ARG A 1 101 ? -12.449 5.019 1.912 1.00 88.00 101 ARG A CA 1
ATOM 779 C C . ARG A 1 101 ? -11.029 4.484 2.074 1.00 88.00 101 ARG A C 1
ATOM 781 O O . ARG A 1 101 ? -10.380 4.238 1.062 1.00 88.00 101 ARG A O 1
ATOM 788 N N . TYR A 1 102 ? -10.582 4.249 3.304 1.00 85.81 102 TYR A N 1
ATOM 789 C CA . TYR A 1 102 ? -9.201 3.901 3.636 1.00 85.81 102 TYR A CA 1
ATOM 790 C C . TYR A 1 102 ? -8.615 2.796 2.744 1.00 85.81 102 TYR A C 1
ATOM 792 O O . TYR A 1 102 ? -7.570 2.987 2.132 1.00 85.81 102 TYR A O 1
ATOM 800 N N . GLU A 1 103 ? -9.338 1.684 2.572 1.00 83.38 103 GLU A N 1
ATOM 801 C CA . GLU A 1 103 ? -8.907 0.565 1.718 1.00 83.38 103 GLU A CA 1
ATOM 802 C C . GLU A 1 103 ? -8.667 0.990 0.258 1.00 83.38 103 GLU A C 1
ATOM 804 O O . GLU A 1 103 ? -7.664 0.611 -0.342 1.00 83.38 103 GLU A O 1
ATOM 809 N N . ARG A 1 104 ? -9.539 1.844 -0.299 1.00 85.06 104 ARG A N 1
ATOM 810 C CA . ARG A 1 104 ? -9.390 2.362 -1.669 1.00 85.06 104 ARG A CA 1
ATOM 811 C C . ARG A 1 104 ? -8.173 3.272 -1.794 1.00 85.06 104 ARG A C 1
ATOM 813 O O . ARG A 1 104 ? -7.512 3.264 -2.827 1.00 85.06 104 ARG A O 1
ATOM 820 N N . PHE A 1 105 ? -7.872 4.052 -0.757 1.00 87.50 105 PHE A N 1
ATOM 821 C CA . PHE A 1 105 ? -6.684 4.901 -0.735 1.00 87.50 105 PHE A CA 1
ATOM 822 C C . PHE A 1 105 ? -5.401 4.079 -0.621 1.00 87.50 105 PHE A C 1
ATOM 824 O O . PHE A 1 105 ? -4.462 4.330 -1.372 1.00 87.50 105 PHE A O 1
ATOM 831 N N . CYS A 1 106 ? -5.374 3.047 0.226 1.00 85.56 106 CYS A N 1
ATOM 832 C CA . CYS A 1 106 ? -4.262 2.098 0.267 1.00 85.56 106 CYS A CA 1
ATOM 833 C C . CYS A 1 106 ? -4.047 1.407 -1.087 1.00 85.56 106 CYS A C 1
ATOM 835 O O . CYS A 1 106 ? -2.909 1.277 -1.544 1.00 85.56 106 CYS A O 1
ATOM 837 N N . ASP A 1 107 ? -5.131 1.014 -1.759 1.00 83.25 107 ASP A N 1
ATOM 838 C CA . ASP A 1 107 ? -5.074 0.437 -3.100 1.00 83.25 107 ASP A CA 1
ATOM 839 C C . ASP A 1 107 ? -4.512 1.409 -4.135 1.00 83.25 107 ASP A C 1
ATOM 841 O O . ASP A 1 107 ? -3.636 1.029 -4.913 1.00 83.25 107 ASP A O 1
ATOM 845 N N . LEU A 1 108 ? -4.968 2.663 -4.117 1.00 85.62 108 LEU A N 1
ATOM 846 C CA . LEU A 1 108 ? -4.466 3.713 -4.997 1.00 85.62 108 LEU A CA 1
ATOM 847 C C . LEU A 1 108 ? -2.960 3.925 -4.805 1.00 85.62 108 LEU A C 1
ATOM 849 O O . LEU A 1 108 ? -2.217 3.893 -5.781 1.00 85.62 108 LEU A O 1
ATOM 853 N N . ILE A 1 109 ? -2.495 4.066 -3.560 1.00 85.88 109 ILE A N 1
ATOM 854 C CA . ILE A 1 109 ? -1.066 4.225 -3.248 1.00 85.88 109 ILE A CA 1
ATOM 855 C C . ILE A 1 109 ? -0.253 3.008 -3.703 1.00 85.88 109 ILE A C 1
ATOM 857 O O . ILE A 1 109 ? 0.833 3.164 -4.260 1.00 85.88 109 ILE A O 1
ATOM 861 N N . THR A 1 110 ? -0.790 1.798 -3.535 1.00 82.00 110 THR A N 1
ATOM 862 C CA . THR A 1 110 ? -0.130 0.570 -4.003 1.00 82.00 110 THR A CA 1
ATOM 863 C C . THR A 1 110 ? 0.021 0.56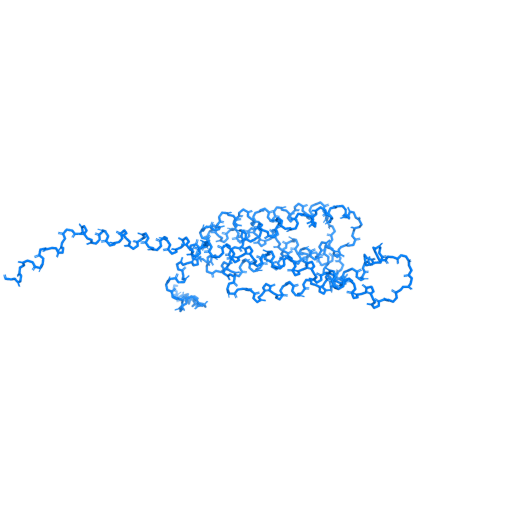2 -5.526 1.00 82.00 110 THR A C 1
ATOM 865 O O . THR A 1 110 ? 1.093 0.240 -6.042 1.00 82.00 110 THR A O 1
ATOM 868 N N . VAL A 1 111 ? -1.035 0.930 -6.259 1.00 80.88 111 VAL A N 1
ATOM 869 C CA . VAL A 1 111 ? -1.014 1.004 -7.729 1.00 80.88 111 VAL A CA 1
ATOM 870 C C . VAL A 1 111 ? -0.051 2.084 -8.204 1.00 80.88 111 VAL A C 1
ATOM 872 O O . VAL A 1 111 ? 0.782 1.808 -9.064 1.00 80.88 111 VAL A O 1
ATOM 875 N N . LEU A 1 112 ? -0.107 3.281 -7.617 1.00 82.12 112 LEU A N 1
ATOM 876 C CA . LEU A 1 112 ? 0.836 4.351 -7.930 1.00 82.12 112 LEU A CA 1
ATOM 877 C C . LEU A 1 112 ? 2.275 3.882 -7.698 1.00 82.12 112 LEU A C 1
ATOM 879 O O . LEU A 1 112 ? 3.127 4.090 -8.556 1.00 82.12 112 LEU A O 1
ATOM 883 N N . GLY A 1 113 ? 2.549 3.187 -6.587 1.00 79.25 113 GLY A N 1
ATOM 884 C CA . GLY A 1 113 ? 3.876 2.651 -6.269 1.00 79.25 113 GLY A CA 1
ATOM 885 C C . GLY A 1 113 ? 4.400 1.693 -7.337 1.00 79.25 113 GLY A C 1
ATOM 886 O O . GLY A 1 113 ? 5.556 1.794 -7.756 1.00 79.25 113 GLY A O 1
ATOM 887 N N . LEU A 1 114 ? 3.535 0.801 -7.828 1.00 76.56 114 LEU A N 1
ATOM 888 C CA . LEU A 1 114 ? 3.857 -0.095 -8.938 1.00 76.56 114 LEU A CA 1
ATOM 889 C C . LEU A 1 114 ? 4.161 0.690 -10.217 1.00 76.56 114 LEU A C 1
ATOM 891 O O . LEU A 1 114 ? 5.194 0.444 -10.841 1.00 76.56 114 LEU A O 1
ATOM 895 N N . LEU A 1 115 ? 3.310 1.653 -10.579 1.00 76.44 115 LEU A N 1
ATOM 896 C CA . LEU A 1 115 ? 3.481 2.473 -11.781 1.00 76.44 115 LEU A CA 1
ATOM 897 C C . LEU A 1 115 ? 4.777 3.288 -11.742 1.00 76.44 115 LEU A C 1
ATOM 899 O O . LEU A 1 115 ? 5.534 3.253 -12.707 1.00 76.44 115 LEU A O 1
ATOM 903 N N . THR A 1 116 ? 5.080 3.954 -10.626 1.00 74.56 116 THR A N 1
ATOM 904 C CA . THR A 1 116 ? 6.321 4.725 -10.439 1.00 74.56 116 THR A CA 1
ATOM 905 C C . THR A 1 116 ? 7.553 3.854 -10.562 1.00 74.56 116 THR A C 1
ATOM 907 O O . THR A 1 116 ? 8.513 4.229 -11.233 1.00 74.56 116 THR A O 1
ATOM 910 N N . ARG A 1 117 ? 7.527 2.661 -9.963 1.00 74.62 117 ARG A N 1
ATOM 911 C CA . ARG A 1 117 ? 8.633 1.717 -10.089 1.00 74.62 117 ARG A CA 1
ATOM 912 C C . ARG A 1 117 ? 8.828 1.288 -11.541 1.00 74.62 117 ARG A C 1
ATOM 914 O O . ARG A 1 117 ? 9.962 1.245 -12.002 1.00 74.62 117 ARG A O 1
ATOM 921 N N . HIS A 1 118 ? 7.752 0.974 -12.258 1.00 71.06 118 HIS A N 1
ATOM 922 C CA . HIS A 1 118 ? 7.865 0.605 -13.664 1.00 71.06 118 HIS A CA 1
ATOM 923 C C . HIS A 1 118 ? 8.367 1.771 -14.511 1.00 71.06 118 HIS A C 1
ATOM 925 O O . HIS A 1 118 ? 9.347 1.586 -15.223 1.00 71.06 118 HIS A O 1
ATOM 931 N N . GLY A 1 119 ? 7.802 2.971 -14.365 1.00 69.81 119 GLY A N 1
ATOM 932 C CA . GLY A 1 119 ? 8.293 4.170 -15.047 1.00 69.81 119 GLY A CA 1
ATOM 933 C C . GLY A 1 119 ? 9.795 4.390 -14.830 1.00 69.81 119 GLY A C 1
ATOM 934 O O . GLY A 1 119 ? 10.525 4.611 -15.790 1.00 69.81 119 GLY A O 1
ATOM 935 N N . ALA A 1 120 ? 10.282 4.214 -13.598 1.00 66.88 120 ALA A N 1
ATOM 936 C CA . ALA A 1 120 ? 11.704 4.343 -13.282 1.00 66.88 120 ALA A CA 1
ATOM 937 C C . ALA A 1 120 ? 12.598 3.291 -13.952 1.00 66.88 120 ALA A C 1
ATOM 939 O O . ALA A 1 120 ? 13.771 3.555 -14.191 1.00 66.88 120 ALA A O 1
ATOM 940 N N . MET A 1 121 ? 12.072 2.100 -14.242 1.00 64.00 121 MET A N 1
ATOM 941 C CA . MET A 1 121 ? 12.834 1.048 -14.915 1.00 64.00 121 MET A CA 1
ATOM 942 C C . MET A 1 121 ? 12.807 1.153 -16.449 1.00 64.00 121 MET A C 1
ATOM 944 O O . MET A 1 121 ? 13.643 0.529 -17.097 1.00 64.00 121 MET A O 1
ATOM 948 N N . PHE A 1 122 ? 11.856 1.886 -17.037 1.00 61.59 122 PHE A N 1
ATOM 949 C CA . PHE A 1 122 ? 11.705 2.027 -18.494 1.00 61.59 122 PHE A CA 1
ATOM 950 C C . PHE A 1 122 ? 12.419 3.253 -19.083 1.00 61.59 122 PHE A C 1
ATOM 952 O O . PHE A 1 122 ? 12.587 3.310 -20.296 1.00 61.59 122 PHE A O 1
ATOM 959 N N . ASP A 1 123 ? 12.875 4.194 -18.254 1.00 57.44 123 ASP A N 1
ATOM 960 C CA . ASP A 1 123 ? 13.499 5.451 -18.698 1.00 57.44 123 ASP A CA 1
ATOM 961 C C . ASP A 1 123 ? 14.895 5.279 -19.340 1.00 57.44 123 ASP A C 1
ATOM 963 O O . ASP A 1 123 ? 15.475 6.243 -19.819 1.00 57.44 123 ASP A O 1
ATOM 967 N N . GLY A 1 124 ? 15.451 4.059 -19.383 1.00 51.78 124 GLY A N 1
ATOM 968 C CA . GLY A 1 124 ? 16.638 3.727 -20.190 1.00 51.78 124 GLY A CA 1
ATOM 969 C C . GLY A 1 124 ? 17.917 4.522 -19.885 1.00 51.78 124 GLY A C 1
ATOM 970 O O . GLY A 1 124 ? 18.902 4.375 -20.600 1.00 51.78 124 GLY A O 1
ATOM 971 N N . THR A 1 125 ? 17.933 5.359 -18.846 1.00 53.16 125 THR A N 1
ATOM 972 C CA . THR A 1 125 ? 19.095 6.161 -18.472 1.00 53.16 125 THR A CA 1
ATOM 973 C C . THR A 1 125 ? 20.130 5.269 -17.777 1.00 53.16 125 THR A C 1
ATOM 975 O O . THR A 1 125 ? 19.923 4.795 -16.660 1.00 53.16 125 THR A O 1
ATOM 978 N N . ASP A 1 126 ? 21.269 5.055 -18.445 1.00 45.03 126 ASP A N 1
ATOM 979 C CA . ASP A 1 126 ? 22.413 4.209 -18.038 1.00 45.03 126 ASP A CA 1
ATOM 980 C C . ASP A 1 126 ? 22.993 4.504 -16.635 1.00 45.03 126 ASP A C 1
ATOM 982 O O . ASP A 1 126 ? 23.780 3.734 -16.088 1.00 45.03 126 ASP A O 1
ATOM 986 N N . VAL A 1 127 ? 22.586 5.602 -15.996 1.00 44.19 127 VAL A N 1
ATOM 987 C CA . VAL A 1 127 ? 23.205 6.179 -14.791 1.00 44.19 127 VAL A CA 1
ATOM 988 C C . VAL A 1 127 ? 22.973 5.354 -13.506 1.00 44.19 127 VAL A C 1
ATOM 990 O O . VAL A 1 127 ? 23.437 5.741 -12.436 1.00 44.19 127 VAL A O 1
ATOM 993 N N . ARG A 1 128 ? 22.265 4.213 -13.526 1.00 53.25 128 ARG A N 1
ATOM 994 C CA . ARG A 1 128 ? 21.799 3.581 -12.271 1.00 53.25 128 ARG A CA 1
ATOM 995 C C . ARG A 1 128 ? 21.861 2.058 -12.158 1.00 53.25 128 ARG A C 1
ATOM 997 O O . ARG A 1 128 ? 21.107 1.528 -11.349 1.00 53.25 128 ARG A O 1
ATOM 1004 N N . ARG A 1 129 ? 22.763 1.324 -12.821 1.00 53.66 129 ARG A N 1
ATOM 1005 C CA . ARG A 1 129 ? 22.950 -0.113 -12.479 1.00 53.66 129 ARG A CA 1
ATOM 1006 C C . ARG A 1 129 ? 23.253 -0.327 -10.986 1.00 53.66 129 ARG A C 1
ATOM 1008 O O . ARG A 1 129 ? 22.593 -1.149 -10.354 1.00 53.66 129 ARG A O 1
ATOM 1015 N N . ASP A 1 130 ? 24.103 0.509 -10.389 1.00 50.22 130 ASP A N 1
ATOM 1016 C CA . ASP A 1 130 ? 24.449 0.416 -8.959 1.00 50.22 130 ASP A CA 1
ATOM 1017 C C . ASP A 1 130 ? 23.302 0.841 -8.034 1.00 50.22 130 ASP A C 1
ATOM 1019 O O . ASP A 1 130 ? 23.019 0.204 -7.019 1.00 50.22 130 ASP A O 1
ATOM 1023 N N . THR A 1 131 ? 22.568 1.896 -8.404 1.00 56.75 131 THR A N 1
ATOM 1024 C CA . THR A 1 131 ? 21.392 2.332 -7.633 1.00 56.75 131 THR A CA 1
ATOM 1025 C C . THR A 1 131 ? 20.244 1.328 -7.767 1.00 56.75 131 THR A C 1
ATOM 1027 O O . THR A 1 131 ? 19.532 1.078 -6.800 1.00 56.75 131 THR A O 1
ATOM 1030 N N . ALA A 1 132 ? 20.073 0.705 -8.934 1.00 58.09 132 ALA A N 1
ATOM 1031 C CA . ALA A 1 132 ? 19.100 -0.355 -9.161 1.00 58.09 132 ALA A CA 1
ATOM 1032 C C . ALA A 1 132 ? 19.465 -1.628 -8.385 1.00 58.09 132 ALA A C 1
ATOM 1034 O O . ALA A 1 132 ? 18.568 -2.264 -7.828 1.00 58.09 132 ALA A O 1
ATOM 1035 N N . ALA A 1 133 ? 20.752 -1.973 -8.282 1.00 59.53 133 ALA A N 1
ATOM 1036 C CA . ALA A 1 133 ?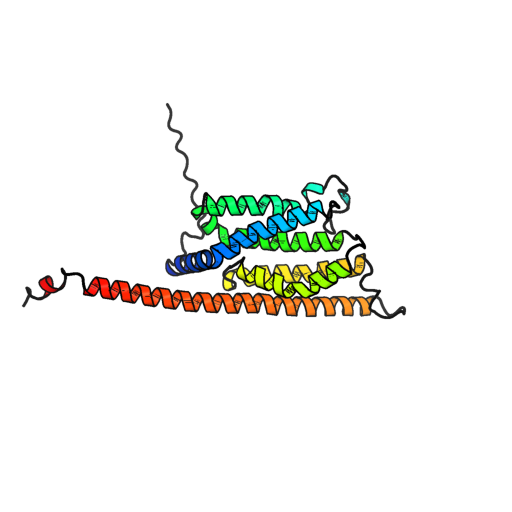 21.234 -3.072 -7.448 1.00 59.53 133 ALA A CA 1
ATOM 1037 C C . ALA A 1 133 ? 20.965 -2.806 -5.956 1.00 59.53 133 ALA A C 1
ATOM 1039 O O . ALA A 1 133 ? 20.361 -3.644 -5.283 1.00 59.53 133 ALA A O 1
ATOM 1040 N N . LEU A 1 134 ? 21.290 -1.609 -5.454 1.00 62.88 134 LEU A N 1
ATOM 1041 C CA . LEU A 1 134 ? 21.011 -1.212 -4.069 1.00 62.88 134 LEU A CA 1
ATOM 1042 C C . LEU A 1 134 ? 19.502 -1.196 -3.762 1.00 62.88 134 LEU A C 1
ATOM 1044 O O . LEU A 1 134 ? 19.059 -1.721 -2.742 1.00 62.88 134 LEU A O 1
ATOM 1048 N N . LEU A 1 135 ? 18.683 -0.649 -4.666 1.00 63.78 135 LEU A N 1
ATOM 1049 C CA . LEU A 1 135 ? 17.222 -0.664 -4.537 1.00 63.78 135 LEU A CA 1
ATOM 1050 C C . LEU A 1 135 ? 16.647 -2.084 -4.606 1.00 63.78 135 LEU A C 1
ATOM 1052 O O . LEU A 1 135 ? 15.646 -2.373 -3.950 1.00 63.78 135 LEU A O 1
ATOM 1056 N N . SER A 1 136 ? 17.282 -2.981 -5.362 1.00 64.88 136 SER A N 1
ATOM 1057 C CA . SER A 1 136 ? 16.907 -4.396 -5.411 1.00 64.88 136 SER A CA 1
ATOM 1058 C C . SER A 1 136 ? 17.204 -5.106 -4.089 1.00 64.88 136 SER A C 1
ATOM 1060 O O . SER A 1 136 ? 16.370 -5.888 -3.637 1.00 64.88 136 SER A O 1
ATOM 1062 N N . LEU A 1 137 ? 18.327 -4.785 -3.433 1.00 69.62 137 LEU A N 1
ATOM 1063 C CA . LEU A 1 137 ? 18.683 -5.298 -2.103 1.00 69.62 137 LEU A CA 1
ATOM 1064 C C . LEU A 1 137 ? 17.755 -4.769 -1.002 1.00 69.62 137 LEU A C 1
ATOM 1066 O O . LEU A 1 137 ? 17.361 -5.517 -0.112 1.00 69.62 137 LEU A O 1
ATOM 1070 N N . LEU A 1 138 ? 17.356 -3.497 -1.078 1.00 72.38 138 LEU A N 1
ATOM 1071 C CA . LEU A 1 138 ? 16.448 -2.869 -0.109 1.00 72.38 138 LEU A CA 1
ATOM 1072 C C . LEU A 1 138 ? 14.966 -3.205 -0.351 1.00 72.38 138 LEU A C 1
ATOM 1074 O O . LEU A 1 138 ? 14.108 -2.884 0.475 1.00 72.38 138 LEU A O 1
ATOM 1078 N N . ARG A 1 139 ? 14.640 -3.876 -1.462 1.00 70.19 139 ARG A N 1
ATOM 1079 C CA . ARG A 1 139 ? 13.264 -4.212 -1.859 1.00 70.19 139 ARG A CA 1
ATOM 1080 C C . ARG A 1 139 ? 12.470 -4.953 -0.773 1.00 70.19 139 ARG A C 1
ATOM 1082 O O . ARG A 1 139 ? 11.324 -4.560 -0.549 1.00 70.19 139 ARG A O 1
ATOM 1089 N N . PRO A 1 140 ? 13.016 -5.959 -0.061 1.00 74.56 140 PRO A N 1
ATOM 1090 C CA . PRO A 1 140 ? 12.297 -6.613 1.030 1.00 74.56 140 PRO A CA 1
ATOM 1091 C C . PRO A 1 140 ? 11.923 -5.636 2.151 1.00 74.56 140 PRO A C 1
ATOM 1093 O O . PRO A 1 140 ? 10.794 -5.666 2.633 1.00 74.56 140 PRO A O 1
ATOM 1096 N N . ALA A 1 141 ? 12.828 -4.722 2.518 1.00 77.06 141 ALA A N 1
ATOM 1097 C CA . ALA A 1 141 ? 12.574 -3.726 3.557 1.00 77.06 141 ALA A CA 1
ATOM 1098 C C . ALA A 1 141 ? 11.457 -2.754 3.148 1.00 77.06 141 ALA A C 1
ATOM 1100 O O . ALA A 1 141 ? 10.555 -2.490 3.941 1.00 77.06 141 ALA A O 1
ATOM 1101 N N . PHE A 1 142 ? 11.452 -2.288 1.894 1.00 74.88 142 PHE A N 1
ATOM 1102 C CA . PHE A 1 142 ? 10.375 -1.439 1.376 1.00 74.88 142 PHE A CA 1
ATOM 1103 C C . PHE A 1 142 ? 9.026 -2.160 1.318 1.00 74.88 142 PHE A C 1
ATOM 1105 O O . PHE A 1 142 ? 8.002 -1.570 1.657 1.00 74.88 142 PHE A O 1
ATOM 1112 N N . LEU A 1 143 ? 9.009 -3.441 0.940 1.00 74.81 143 LEU A N 1
ATOM 1113 C CA . LEU A 1 143 ? 7.785 -4.244 0.947 1.00 74.81 143 LEU A CA 1
ATOM 1114 C C . LEU A 1 143 ? 7.237 -4.419 2.366 1.00 74.81 143 LEU A C 1
ATOM 1116 O O . LEU A 1 143 ? 6.040 -4.249 2.578 1.00 74.81 143 LEU A O 1
ATOM 1120 N N . LEU A 1 144 ? 8.099 -4.696 3.345 1.00 79.44 144 LEU A N 1
ATOM 1121 C CA . LEU A 1 144 ? 7.696 -4.806 4.748 1.00 79.44 144 LEU A CA 1
ATOM 1122 C C . LEU A 1 144 ? 7.217 -3.463 5.318 1.00 79.44 144 LEU A C 1
ATOM 1124 O O . LEU A 1 144 ? 6.194 -3.417 5.998 1.00 79.44 144 LEU A O 1
ATOM 1128 N N . ALA A 1 145 ? 7.893 -2.357 5.002 1.00 80.25 145 ALA A N 1
ATOM 1129 C CA . ALA A 1 145 ? 7.448 -1.017 5.386 1.00 80.25 145 ALA A CA 1
ATOM 1130 C C . ALA A 1 145 ? 6.082 -0.670 4.763 1.00 80.25 145 ALA A C 1
ATOM 1132 O O . ALA A 1 145 ? 5.222 -0.084 5.426 1.00 80.25 145 ALA A O 1
ATOM 1133 N N . SER A 1 146 ? 5.845 -1.095 3.520 1.00 77.38 146 SER A N 1
ATOM 1134 C CA . SER A 1 146 ? 4.544 -0.976 2.858 1.00 77.38 146 SER A CA 1
ATOM 1135 C C . SER A 1 146 ? 3.469 -1.789 3.585 1.00 77.38 146 SER A C 1
ATOM 1137 O O . SER A 1 146 ? 2.424 -1.242 3.914 1.00 77.38 146 SER A O 1
ATOM 1139 N N . VAL A 1 147 ? 3.748 -3.043 3.970 1.00 80.88 147 VAL A N 1
ATOM 1140 C CA . VAL A 1 147 ? 2.820 -3.876 4.767 1.00 80.88 147 VAL A CA 1
ATOM 1141 C C . VAL A 1 147 ? 2.437 -3.200 6.088 1.00 80.88 147 VAL A C 1
ATOM 1143 O O . VAL A 1 147 ? 1.292 -3.275 6.532 1.00 80.88 147 VAL A O 1
ATOM 1146 N N . LEU A 1 148 ? 3.395 -2.536 6.738 1.00 79.62 148 LEU A N 1
ATOM 1147 C CA . LEU A 1 148 ? 3.164 -1.861 8.013 1.00 79.62 148 LEU A CA 1
ATOM 1148 C C . LEU A 1 148 ? 2.380 -0.552 7.870 1.00 79.62 148 LEU A C 1
ATOM 1150 O O . LEU A 1 148 ? 1.591 -0.240 8.763 1.00 79.62 148 LEU A O 1
ATOM 1154 N N . SER A 1 149 ? 2.594 0.191 6.783 1.00 78.12 149 SER A N 1
ATOM 1155 C CA . SER A 1 149 ? 1.962 1.493 6.531 1.00 78.12 149 SER A CA 1
ATOM 1156 C C . SER A 1 149 ? 0.619 1.386 5.802 1.00 78.12 149 SER A C 1
ATOM 1158 O O . SER A 1 149 ? -0.273 2.191 6.053 1.00 78.12 149 SER A O 1
ATOM 1160 N N . LEU A 1 150 ? 0.421 0.384 4.946 1.00 79.56 150 LEU A N 1
ATOM 1161 C CA . LEU A 1 150 ? -0.808 0.126 4.192 1.00 79.56 150 LEU A CA 1
ATOM 1162 C C . LEU A 1 150 ? -1.524 -1.095 4.779 1.00 79.56 150 LEU A C 1
ATOM 1164 O O . LEU A 1 150 ? -1.493 -2.192 4.220 1.00 79.56 150 LEU A O 1
ATOM 1168 N N . ARG A 1 151 ? -2.159 -0.918 5.941 1.00 78.12 151 ARG A N 1
ATOM 1169 C CA . ARG A 1 151 ? -2.839 -2.019 6.633 1.00 78.12 151 ARG A CA 1
ATOM 1170 C C . ARG A 1 151 ? -4.261 -2.217 6.145 1.00 78.12 151 ARG A C 1
ATOM 1172 O O . ARG A 1 151 ? -5.178 -1.560 6.615 1.00 78.12 151 ARG A O 1
ATOM 1179 N N . TYR A 1 152 ? -4.458 -3.181 5.266 1.00 73.50 152 TYR A N 1
ATOM 1180 C CA . TYR A 1 152 ? -5.782 -3.625 4.845 1.00 73.50 152 TYR A CA 1
ATOM 1181 C C . TYR A 1 152 ? -6.016 -5.082 5.263 1.00 73.50 152 TYR A C 1
ATOM 1183 O O . TYR A 1 152 ? -5.079 -5.822 5.570 1.00 73.50 152 TYR A O 1
ATOM 1191 N N . GLU A 1 153 ? -7.280 -5.497 5.288 1.00 73.44 153 GLU A N 1
ATOM 1192 C CA . GLU A 1 153 ? -7.647 -6.893 5.526 1.00 73.44 153 GLU A CA 1
ATOM 1193 C C . GLU A 1 153 ? -7.239 -7.731 4.303 1.00 73.44 153 GLU A C 1
ATOM 1195 O O . GLU A 1 153 ? -7.863 -7.648 3.238 1.00 73.44 153 GLU A O 1
ATOM 1200 N N . LEU A 1 154 ? -6.183 -8.543 4.434 1.00 71.88 154 LEU A N 1
ATOM 1201 C CA . LEU A 1 154 ? -5.662 -9.351 3.328 1.00 71.88 154 LEU A CA 1
ATOM 1202 C C . LEU A 1 154 ? -6.732 -10.317 2.818 1.00 71.88 154 LEU A C 1
ATOM 1204 O O . LEU A 1 154 ? -6.865 -10.521 1.611 1.00 71.88 154 LEU A O 1
ATOM 1208 N N . SER A 1 155 ? -7.542 -10.851 3.732 1.00 71.44 155 SER A N 1
ATOM 1209 C CA . SER A 1 155 ? -8.697 -11.700 3.423 1.00 71.44 155 SER A CA 1
ATOM 1210 C C . SER A 1 155 ? -9.645 -11.103 2.369 1.00 71.44 155 SER A C 1
ATOM 1212 O O . SER A 1 155 ? -10.238 -11.862 1.600 1.00 71.44 155 SER A O 1
ATOM 1214 N N . LYS A 1 156 ? -9.731 -9.771 2.252 1.00 72.94 156 LYS A N 1
ATOM 1215 C CA . LYS A 1 156 ? -10.543 -9.080 1.236 1.00 72.94 156 LYS A CA 1
ATOM 1216 C C . LYS A 1 156 ? -9.784 -8.761 -0.052 1.00 72.94 156 LYS A C 1
ATOM 1218 O O . LYS A 1 156 ? -10.388 -8.744 -1.122 1.00 72.94 156 LYS A O 1
ATOM 1223 N N . GLN A 1 157 ? -8.477 -8.510 0.027 1.00 72.50 157 GLN A N 1
ATOM 1224 C CA . GLN A 1 157 ? -7.708 -7.917 -1.078 1.00 72.50 157 GLN A CA 1
ATOM 1225 C C . GLN A 1 157 ? -6.656 -8.839 -1.711 1.00 72.50 157 GLN A C 1
ATOM 1227 O O . GLN A 1 157 ? -6.014 -8.450 -2.690 1.00 72.50 157 GLN A O 1
ATOM 1232 N N . TRP A 1 158 ? -6.497 -10.075 -1.223 1.00 76.88 158 TRP A N 1
ATOM 1233 C CA . TRP A 1 158 ? -5.485 -11.014 -1.725 1.00 76.88 158 TRP A CA 1
ATOM 1234 C C . TRP A 1 158 ? -5.563 -11.238 -3.243 1.00 76.88 158 TRP A C 1
ATOM 1236 O O . TRP A 1 158 ? -4.527 -11.339 -3.895 1.00 76.88 158 TRP A O 1
ATOM 1246 N N . LYS A 1 159 ? -6.773 -11.247 -3.827 1.00 79.75 159 LYS A N 1
ATOM 1247 C CA . LYS A 1 159 ? -6.974 -11.398 -5.280 1.00 79.75 159 LYS A CA 1
ATOM 1248 C C . LYS A 1 159 ? -6.363 -10.236 -6.055 1.00 79.75 159 LYS A C 1
ATOM 1250 O O . LYS A 1 159 ? -5.648 -10.454 -7.025 1.00 79.75 159 LYS A O 1
ATOM 1255 N N . MET A 1 160 ? -6.603 -9.006 -5.602 1.00 77.12 160 MET A N 1
ATOM 1256 C CA . MET A 1 160 ? -6.028 -7.811 -6.224 1.00 77.12 160 MET A CA 1
ATOM 1257 C C . MET A 1 160 ? -4.507 -7.794 -6.089 1.00 77.12 160 MET A C 1
ATOM 1259 O O . MET A 1 160 ? -3.816 -7.405 -7.026 1.00 77.12 160 MET A O 1
ATOM 1263 N N . HIS A 1 161 ? -3.975 -8.266 -4.961 1.00 72.81 161 HIS A N 1
ATOM 1264 C CA . HIS A 1 161 ? -2.534 -8.444 -4.784 1.00 72.81 161 HIS A CA 1
ATOM 1265 C C . HIS A 1 161 ? -1.948 -9.497 -5.732 1.00 72.81 161 HIS A C 1
ATOM 1267 O O . HIS A 1 161 ? -0.940 -9.229 -6.383 1.00 72.81 161 HIS A O 1
ATOM 1273 N N . ALA A 1 162 ? -2.607 -10.647 -5.879 1.00 75.50 162 ALA A N 1
ATOM 1274 C CA . ALA A 1 162 ? -2.200 -11.682 -6.823 1.00 75.50 162 ALA A CA 1
ATOM 1275 C C . ALA A 1 162 ? -2.210 -11.166 -8.271 1.00 75.50 162 ALA A C 1
ATOM 1277 O O . ALA A 1 162 ? -1.242 -11.377 -8.994 1.00 75.50 162 ALA A O 1
ATOM 1278 N N . VAL A 1 163 ? -3.248 -10.422 -8.676 1.00 79.88 163 VAL A N 1
ATOM 1279 C CA . VAL A 1 163 ? -3.325 -9.799 -10.010 1.00 79.88 163 VAL A CA 1
ATOM 1280 C C . VAL A 1 163 ? -2.197 -8.787 -10.215 1.00 79.88 163 VAL A C 1
ATOM 1282 O O . VAL A 1 163 ? -1.516 -8.836 -11.234 1.00 79.88 163 VAL A O 1
ATOM 1285 N N . ARG A 1 164 ? -1.952 -7.896 -9.247 1.00 74.25 164 ARG A N 1
ATOM 1286 C CA . ARG A 1 164 ? -0.882 -6.885 -9.331 1.00 74.25 164 ARG A CA 1
ATOM 1287 C C . ARG A 1 164 ? 0.494 -7.517 -9.522 1.00 74.25 164 ARG A C 1
ATOM 1289 O O . ARG A 1 164 ? 1.252 -7.067 -10.374 1.00 74.25 164 ARG A O 1
ATOM 1296 N N . VAL A 1 165 ? 0.804 -8.565 -8.761 1.00 70.75 165 VAL A N 1
ATOM 1297 C CA . VAL A 1 165 ? 2.078 -9.284 -8.900 1.00 70.75 165 VAL A CA 1
ATOM 1298 C C . VAL A 1 165 ? 2.119 -10.112 -10.185 1.00 70.75 165 VAL A C 1
ATOM 1300 O O . VAL A 1 165 ? 3.151 -10.159 -10.848 1.00 70.75 165 VAL A O 1
ATOM 1303 N N . GLY A 1 166 ? 0.993 -10.701 -10.592 1.00 72.06 166 GLY A N 1
ATOM 1304 C CA . GLY A 1 166 ? 0.869 -11.398 -11.870 1.00 72.06 166 GLY A CA 1
ATOM 1305 C C . GLY A 1 166 ? 1.146 -10.492 -13.072 1.00 72.06 166 GLY A C 1
ATOM 1306 O O . GLY A 1 166 ? 1.767 -10.938 -14.030 1.00 72.06 166 GLY A O 1
ATOM 1307 N N . LEU A 1 167 ? 0.760 -9.213 -13.001 1.00 75.69 167 LEU A N 1
ATOM 1308 C CA . LEU A 1 167 ? 1.066 -8.200 -14.019 1.00 75.69 167 LEU A CA 1
ATOM 1309 C C . LEU A 1 167 ? 2.517 -7.690 -13.955 1.00 75.69 167 LEU A C 1
ATOM 1311 O O . LEU A 1 167 ? 3.035 -7.210 -14.960 1.00 75.69 167 LEU A O 1
ATOM 1315 N N . ASP A 1 168 ? 3.199 -7.824 -12.815 1.00 75.06 168 ASP A N 1
ATOM 1316 C CA . ASP A 1 168 ? 4.597 -7.403 -12.657 1.00 75.06 168 ASP A CA 1
ATOM 1317 C C . ASP A 1 168 ? 5.558 -8.266 -13.507 1.00 75.06 168 ASP A C 1
ATOM 1319 O O . ASP A 1 168 ? 6.467 -7.759 -14.172 1.00 75.06 168 ASP A O 1
ATOM 1323 N N . VAL A 1 169 ? 5.319 -9.582 -13.546 1.00 75.12 169 VAL A N 1
ATOM 1324 C CA . VAL A 1 169 ? 6.135 -10.555 -14.297 1.00 75.12 169 VAL A CA 1
ATOM 1325 C C . VAL A 1 169 ? 6.237 -10.217 -15.794 1.00 75.12 169 VAL A C 1
ATOM 1327 O O . VAL A 1 169 ? 7.362 -10.009 -16.261 1.00 75.12 169 VAL A O 1
ATOM 1330 N N . PRO A 1 170 ? 5.136 -10.108 -16.568 1.00 76.38 170 PRO A N 1
ATOM 1331 C CA . PRO A 1 170 ? 5.220 -9.825 -17.997 1.00 76.38 170 PRO A CA 1
ATOM 1332 C C . PRO A 1 170 ? 5.841 -8.455 -18.285 1.00 76.38 170 PRO A C 1
ATOM 1334 O O . PRO A 1 170 ? 6.581 -8.327 -19.258 1.00 76.38 170 PRO A O 1
ATOM 1337 N N . MET A 1 171 ? 5.629 -7.443 -17.433 1.00 74.00 171 MET A N 1
ATOM 1338 C CA . MET A 1 171 ? 6.241 -6.125 -17.643 1.00 74.00 171 MET A CA 1
ATOM 1339 C C . MET A 1 171 ? 7.758 -6.128 -17.411 1.00 74.00 171 MET A C 1
ATOM 1341 O O . MET A 1 171 ? 8.491 -5.490 -18.167 1.00 74.00 171 MET A O 1
ATOM 1345 N N . ASN A 1 172 ? 8.259 -6.870 -16.417 1.00 72.81 172 ASN A N 1
ATOM 1346 C CA . ASN A 1 172 ? 9.705 -7.017 -16.206 1.00 72.81 172 ASN A CA 1
ATOM 1347 C C . ASN A 1 172 ? 10.371 -7.849 -17.306 1.00 72.81 172 ASN A C 1
ATOM 1349 O O . ASN A 1 172 ? 11.478 -7.512 -17.730 1.00 72.81 172 ASN A O 1
ATOM 1353 N N . VAL A 1 173 ? 9.703 -8.909 -17.774 1.00 73.31 173 VAL A N 1
ATOM 1354 C CA . VAL A 1 173 ? 10.171 -9.716 -18.909 1.00 73.31 173 VAL A CA 1
ATOM 1355 C C . VAL A 1 173 ? 10.250 -8.845 -20.162 1.00 73.31 173 VAL A C 1
ATOM 1357 O O . VAL A 1 173 ? 11.308 -8.774 -20.781 1.00 73.31 173 VAL A O 1
ATOM 1360 N N . TYR A 1 174 ? 9.186 -8.100 -20.480 1.00 74.38 174 TYR A N 1
ATOM 1361 C CA . TYR A 1 174 ? 9.166 -7.170 -21.609 1.00 74.38 174 TYR A CA 1
ATOM 1362 C C . TYR A 1 174 ? 10.313 -6.155 -21.548 1.00 74.38 174 TYR A C 1
ATOM 1364 O O . TYR A 1 174 ? 11.006 -5.945 -22.541 1.00 74.38 174 TYR A O 1
ATOM 1372 N N . ARG A 1 175 ? 10.570 -5.570 -20.370 1.00 71.88 175 ARG A N 1
ATOM 1373 C CA . ARG A 1 175 ? 11.696 -4.653 -20.156 1.00 71.88 175 ARG A CA 1
ATOM 1374 C C . ARG A 1 175 ? 13.040 -5.316 -20.467 1.00 71.88 175 ARG A C 1
ATOM 1376 O O . ARG A 1 175 ? 13.819 -4.775 -21.244 1.00 71.88 175 ARG A O 1
ATOM 1383 N N . LYS A 1 176 ? 13.315 -6.479 -19.869 1.00 70.00 176 LYS A N 1
ATOM 1384 C CA . LYS A 1 176 ? 14.592 -7.191 -20.046 1.00 70.00 176 LYS A CA 1
ATOM 1385 C C . LYS A 1 176 ? 14.846 -7.588 -21.501 1.00 70.00 176 LYS A C 1
ATOM 1387 O O . LYS A 1 176 ? 15.991 -7.552 -21.939 1.00 70.00 176 LYS A O 1
ATOM 1392 N N . LEU A 1 177 ? 13.786 -7.922 -22.239 1.00 69.94 177 LEU A N 1
ATOM 1393 C CA . LEU A 1 177 ? 13.857 -8.204 -23.673 1.00 69.94 177 LEU A CA 1
ATOM 1394 C C . LEU A 1 177 ? 14.089 -6.933 -24.501 1.00 69.94 177 LEU A C 1
ATOM 1396 O O . LEU A 1 177 ? 14.911 -6.945 -25.409 1.00 69.94 177 LEU A O 1
ATOM 1400 N N . ARG A 1 178 ? 13.396 -5.831 -24.182 1.00 67.75 178 ARG A N 1
ATOM 1401 C CA . ARG A 1 178 ? 13.478 -4.571 -24.939 1.00 67.75 178 ARG A CA 1
ATOM 1402 C C . ARG A 1 178 ? 14.813 -3.840 -24.771 1.00 67.75 178 ARG A C 1
ATOM 1404 O O . ARG A 1 178 ? 15.262 -3.214 -25.722 1.00 67.75 178 ARG A O 1
ATOM 1411 N N . PHE A 1 179 ? 15.428 -3.907 -23.591 1.00 64.19 179 PHE A N 1
ATOM 1412 C CA . PHE A 1 179 ? 16.675 -3.190 -23.282 1.00 64.19 179 PHE A CA 1
ATOM 1413 C C . PHE A 1 179 ? 17.925 -4.084 -23.269 1.00 64.19 179 PHE A C 1
ATOM 1415 O O . PHE A 1 179 ? 18.982 -3.643 -22.838 1.00 64.19 179 PHE A O 1
ATOM 1422 N N . GLY A 1 180 ? 17.828 -5.343 -23.708 1.00 57.56 180 GLY A N 1
ATOM 1423 C CA . GLY A 1 180 ? 18.994 -6.227 -23.847 1.00 57.56 180 GLY A CA 1
ATOM 1424 C C . GLY A 1 180 ? 19.636 -6.707 -22.535 1.00 57.56 180 GLY A C 1
ATOM 1425 O O . GLY A 1 180 ? 20.584 -7.486 -22.587 1.00 57.56 180 GLY A O 1
ATOM 1426 N N . ASP A 1 181 ? 19.100 -6.338 -21.364 1.00 56.88 181 ASP A N 1
ATOM 1427 C CA . ASP A 1 181 ? 19.558 -6.803 -20.037 1.00 56.88 181 ASP A CA 1
ATOM 1428 C C . ASP A 1 181 ? 19.530 -8.342 -19.895 1.00 56.88 181 ASP A C 1
ATOM 1430 O O . ASP A 1 181 ? 20.189 -8.900 -19.024 1.00 56.88 181 ASP A O 1
ATOM 1434 N N . ALA A 1 182 ? 18.758 -9.045 -20.731 1.00 50.09 182 ALA A N 1
ATOM 1435 C CA . ALA A 1 182 ? 18.705 -10.507 -20.772 1.00 50.09 182 ALA A CA 1
ATOM 1436 C C . ALA A 1 182 ? 19.953 -11.174 -21.389 1.00 50.09 182 ALA A C 1
ATOM 1438 O O . ALA A 1 182 ? 20.174 -12.360 -21.157 1.00 50.09 182 ALA A O 1
ATOM 1439 N N . VAL A 1 183 ? 20.744 -10.439 -22.179 1.00 46.75 183 VAL A N 1
ATOM 1440 C CA . VAL A 1 183 ? 21.838 -10.988 -23.007 1.00 46.75 183 VAL A CA 1
ATOM 1441 C C . VAL A 1 183 ? 23.216 -10.803 -22.348 1.00 46.75 183 VAL A C 1
ATOM 1443 O O . VAL A 1 183 ? 24.176 -11.453 -22.741 1.00 46.75 183 VAL A O 1
ATOM 1446 N N . GLY A 1 184 ? 23.320 -9.965 -21.309 1.00 44.12 184 GLY A N 1
ATOM 1447 C CA . GLY A 1 184 ? 24.583 -9.717 -20.599 1.00 44.12 184 GLY A CA 1
ATOM 1448 C C . GLY A 1 184 ? 25.008 -10.828 -19.629 1.00 44.12 184 GLY A C 1
ATOM 1449 O O . GLY A 1 184 ? 26.199 -11.084 -19.497 1.00 44.12 184 GLY A O 1
ATOM 1450 N N . ASP A 1 185 ? 24.050 -11.516 -18.998 1.00 45.53 185 ASP A N 1
ATOM 1451 C CA . ASP A 1 185 ? 24.332 -12.542 -17.972 1.00 45.53 185 ASP A CA 1
ATOM 1452 C C . ASP A 1 185 ? 24.195 -13.986 -18.485 1.00 45.53 185 ASP A C 1
ATOM 1454 O O . ASP A 1 185 ? 24.586 -14.935 -17.805 1.00 45.53 185 ASP A O 1
ATOM 1458 N N . ALA A 1 186 ? 23.657 -14.178 -19.691 1.00 43.00 186 ALA A N 1
ATOM 1459 C CA . ALA A 1 186 ? 23.518 -15.488 -20.313 1.00 43.00 186 ALA A CA 1
ATOM 1460 C C . ALA A 1 186 ? 24.509 -15.615 -21.474 1.00 43.00 186 ALA A C 1
ATOM 1462 O O . ALA A 1 186 ? 24.139 -15.404 -22.619 1.00 43.00 186 ALA A O 1
ATOM 1463 N N . VAL A 1 187 ? 25.755 -15.958 -21.128 1.00 39.47 187 VAL A N 1
ATOM 1464 C CA . VAL A 1 187 ? 26.731 -16.697 -21.950 1.00 39.47 187 VAL A CA 1
ATOM 1465 C C . VAL A 1 187 ? 26.900 -16.187 -23.388 1.00 39.47 187 VAL A C 1
ATOM 1467 O O . VAL A 1 187 ? 26.072 -16.426 -24.260 1.00 39.47 187 VAL A O 1
ATOM 1470 N N . GLY A 1 188 ? 28.057 -15.576 -23.663 1.00 38.91 188 GLY A N 1
ATOM 1471 C CA . GLY A 1 188 ? 28.518 -15.316 -25.025 1.00 38.91 188 GLY A CA 1
ATOM 1472 C C . GLY A 1 188 ? 28.373 -16.560 -25.904 1.00 38.91 188 GLY A C 1
ATOM 1473 O O . GLY A 1 188 ? 29.059 -17.558 -25.708 1.00 38.91 188 GLY A O 1
ATOM 1474 N N . GLY A 1 189 ? 27.442 -16.506 -26.849 1.00 37.72 189 GLY A N 1
ATOM 1475 C CA . GLY A 1 189 ? 27.157 -17.617 -27.742 1.00 37.72 189 GLY A CA 1
ATOM 1476 C C . GLY A 1 189 ? 25.695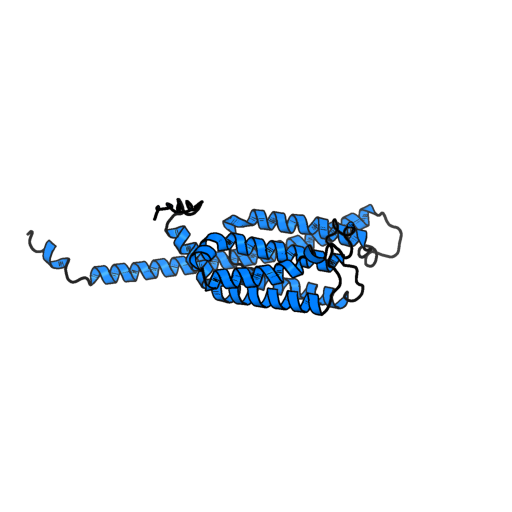 -17.632 -28.149 1.00 37.72 189 GLY A C 1
ATOM 1477 O O . GLY A 1 189 ? 24.804 -17.754 -27.319 1.00 37.72 189 GLY A O 1
ATOM 1478 N N . SER A 1 190 ? 25.463 -17.523 -29.452 1.00 48.31 190 SER A N 1
ATOM 1479 C CA . SER A 1 190 ? 24.202 -17.822 -30.127 1.00 48.31 190 SER A CA 1
ATOM 1480 C C . SER A 1 190 ? 23.620 -19.168 -29.656 1.00 48.31 190 SER A C 1
ATOM 1482 O O . SER A 1 190 ? 23.928 -20.213 -30.228 1.00 48.31 190 SER A O 1
ATOM 1484 N N . VAL A 1 191 ? 22.773 -19.150 -28.626 1.00 44.38 191 VAL A N 1
ATOM 1485 C CA . VAL A 1 191 ? 22.012 -20.313 -28.160 1.00 44.38 191 VAL A CA 1
ATOM 1486 C C . VAL A 1 191 ? 20.562 -19.882 -27.978 1.00 44.38 191 VAL A C 1
ATOM 1488 O O . VAL A 1 191 ? 20.223 -19.199 -27.017 1.00 44.38 191 VAL A O 1
ATOM 1491 N N . ASP A 1 192 ? 19.741 -20.263 -28.959 1.00 54.78 192 ASP A N 1
ATOM 1492 C CA . ASP A 1 192 ? 18.278 -20.241 -29.020 1.00 54.78 192 ASP A CA 1
ATOM 1493 C C . ASP A 1 192 ? 17.580 -19.172 -28.169 1.00 54.78 192 ASP A C 1
ATOM 1495 O O . ASP A 1 192 ? 17.357 -19.340 -26.966 1.00 54.78 192 ASP A O 1
ATOM 1499 N N . SER A 1 193 ? 17.116 -18.112 -28.835 1.00 63.22 193 SER A N 1
ATOM 1500 C CA . SER A 1 193 ? 16.281 -17.039 -28.269 1.00 63.22 193 SER A CA 1
ATOM 1501 C C . SER A 1 193 ? 15.152 -17.550 -27.359 1.00 63.22 193 SER A C 1
ATOM 1503 O O . SER A 1 193 ? 14.795 -16.895 -26.381 1.00 63.22 193 SER A O 1
ATOM 1505 N N . THR A 1 194 ? 14.634 -18.753 -27.620 1.00 67.06 194 THR A N 1
ATOM 1506 C CA . THR A 1 194 ? 13.631 -19.436 -26.797 1.00 67.06 194 THR A CA 1
ATOM 1507 C C . THR A 1 194 ? 14.164 -19.914 -25.440 1.00 67.06 194 THR A C 1
ATOM 1509 O O . THR A 1 194 ? 13.481 -19.729 -24.436 1.00 67.06 194 THR A O 1
ATOM 1512 N N . ARG A 1 195 ? 15.370 -20.494 -25.354 1.00 66.88 195 ARG A N 1
ATOM 1513 C CA . ARG A 1 195 ? 15.944 -20.963 -24.074 1.00 66.88 195 ARG A CA 1
ATOM 1514 C C . ARG A 1 195 ? 16.308 -19.793 -23.164 1.00 66.88 195 ARG A C 1
ATOM 1516 O O . ARG A 1 195 ? 16.005 -19.836 -21.973 1.00 66.88 195 ARG A O 1
ATOM 1523 N N . ALA A 1 196 ? 16.877 -18.730 -23.733 1.00 65.81 196 ALA A N 1
ATOM 152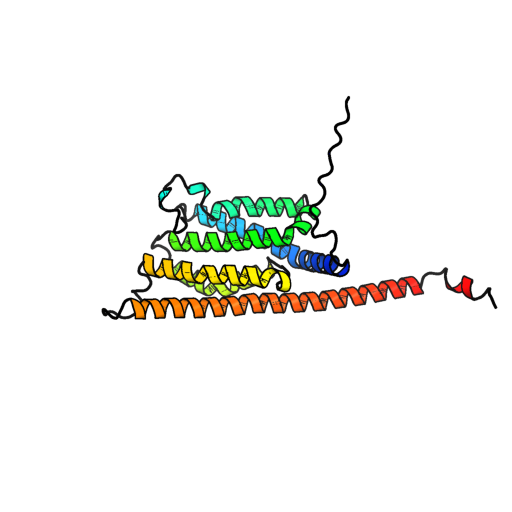4 C CA . ALA A 1 196 ? 17.170 -17.498 -23.004 1.00 65.81 196 ALA A CA 1
ATOM 1525 C C . ALA A 1 196 ? 15.883 -16.826 -22.488 1.00 65.81 196 ALA A C 1
ATOM 1527 O O . ALA A 1 196 ? 15.805 -16.439 -21.321 1.00 65.81 196 ALA A O 1
ATOM 1528 N N . LEU A 1 197 ? 14.832 -16.768 -23.317 1.00 69.69 197 LEU A N 1
ATOM 1529 C CA . LEU A 1 197 ? 13.517 -16.262 -22.915 1.00 69.69 197 LEU A CA 1
ATOM 1530 C C . LEU A 1 197 ? 12.925 -17.072 -21.754 1.00 69.69 197 LEU A C 1
ATOM 1532 O O . LEU A 1 197 ? 12.472 -16.489 -20.770 1.00 69.69 197 LEU A O 1
ATOM 1536 N N . VAL A 1 198 ? 12.958 -18.405 -21.841 1.00 77.44 198 VAL A N 1
ATOM 1537 C CA . VAL A 1 198 ? 12.457 -19.292 -20.780 1.00 77.44 198 VAL A CA 1
ATOM 1538 C C . VAL A 1 198 ? 13.233 -19.085 -19.478 1.00 77.44 198 VAL A C 1
ATOM 1540 O O . VAL A 1 198 ? 12.611 -18.975 -18.424 1.00 77.44 198 VAL A O 1
ATOM 1543 N N . ALA A 1 199 ? 14.561 -18.959 -19.533 1.00 74.56 199 ALA A N 1
ATOM 1544 C CA . ALA A 1 199 ? 15.385 -18.700 -18.353 1.00 74.56 199 ALA A CA 1
ATOM 1545 C C . ALA A 1 199 ? 15.060 -17.344 -17.696 1.00 74.56 199 ALA A C 1
ATOM 1547 O O . ALA A 1 199 ? 14.918 -17.265 -16.473 1.00 74.56 199 ALA A O 1
ATOM 1548 N N . VAL A 1 200 ? 14.864 -16.287 -18.493 1.00 72.62 200 VAL A N 1
ATOM 1549 C CA . VAL A 1 200 ? 14.475 -14.955 -17.997 1.00 72.62 200 VAL A CA 1
ATOM 1550 C C . VAL A 1 200 ? 13.088 -14.983 -17.359 1.00 72.62 200 VAL A C 1
ATOM 1552 O O . VAL A 1 200 ? 12.905 -14.440 -16.266 1.00 72.62 200 VAL A O 1
ATOM 1555 N N . VAL A 1 201 ? 12.118 -15.629 -18.011 1.00 79.06 201 VAL A N 1
ATOM 1556 C CA . VAL A 1 201 ? 10.755 -15.785 -17.486 1.00 79.06 201 VAL A CA 1
ATOM 1557 C C . VAL A 1 201 ? 10.774 -16.579 -16.183 1.00 79.06 201 VAL A C 1
ATOM 1559 O O . VAL A 1 201 ? 10.175 -16.141 -15.204 1.00 79.06 201 VAL A O 1
ATOM 1562 N N . ALA A 1 202 ? 11.494 -17.701 -16.136 1.00 80.12 202 ALA A N 1
ATOM 1563 C CA . ALA A 1 202 ? 11.599 -18.538 -14.947 1.00 80.12 202 ALA A CA 1
ATOM 1564 C C . ALA A 1 202 ? 12.253 -17.785 -13.777 1.00 80.12 202 ALA A C 1
ATOM 1566 O O . ALA A 1 202 ? 11.716 -17.790 -12.670 1.00 80.12 202 ALA A O 1
ATOM 1567 N N . GLY A 1 203 ? 13.360 -17.076 -14.019 1.00 77.88 203 GLY A N 1
ATOM 1568 C CA . GLY A 1 203 ? 14.038 -16.285 -12.990 1.00 77.88 203 GLY A CA 1
ATOM 1569 C C . GLY A 1 203 ? 13.169 -15.151 -12.438 1.00 77.88 203 GLY A C 1
ATOM 1570 O O . GLY A 1 203 ? 13.093 -14.950 -11.223 1.00 77.88 203 GLY A O 1
ATOM 1571 N N . GLU A 1 204 ? 12.454 -14.431 -13.309 1.00 77.19 204 GLU A N 1
ATOM 1572 C CA . GLU A 1 204 ? 11.497 -13.408 -12.878 1.00 77.19 204 GLU A CA 1
ATOM 1573 C C . GLU A 1 204 ? 10.319 -14.008 -12.114 1.00 77.19 204 GLU A C 1
ATOM 1575 O O . GLU A 1 204 ? 9.912 -13.452 -11.092 1.00 77.19 204 GLU A O 1
ATOM 1580 N N . LEU A 1 205 ? 9.789 -15.146 -12.559 1.00 79.44 205 LEU A N 1
ATOM 1581 C CA . LEU A 1 205 ? 8.693 -15.826 -11.883 1.00 79.44 205 LEU A CA 1
ATOM 1582 C C . LEU A 1 205 ? 9.102 -16.250 -10.469 1.00 79.44 205 LEU A C 1
ATOM 1584 O O . LEU A 1 205 ? 8.406 -15.911 -9.517 1.00 79.44 205 LEU A O 1
ATOM 1588 N N . VAL A 1 206 ? 10.256 -16.905 -10.310 1.00 83.56 206 VAL A N 1
ATOM 1589 C CA . VAL A 1 206 ? 10.775 -17.337 -9.000 1.00 83.56 206 VAL A CA 1
ATOM 1590 C C . VAL A 1 206 ? 10.964 -16.142 -8.068 1.00 83.56 206 VAL A C 1
ATOM 1592 O O . VAL A 1 206 ? 10.491 -16.162 -6.930 1.00 83.56 206 VAL A O 1
ATOM 1595 N N . ARG A 1 207 ? 11.591 -15.063 -8.551 1.00 79.56 207 ARG A N 1
ATOM 1596 C CA . ARG A 1 207 ? 11.793 -13.845 -7.757 1.00 79.56 207 ARG A CA 1
ATOM 1597 C C . ARG A 1 207 ? 10.468 -13.221 -7.320 1.00 79.56 207 ARG A C 1
ATOM 1599 O O . ARG A 1 207 ? 10.324 -12.846 -6.159 1.00 79.56 207 ARG A O 1
ATOM 1606 N N . ASN A 1 208 ? 9.500 -13.096 -8.227 1.00 78.31 208 ASN A N 1
ATOM 1607 C CA . ASN A 1 208 ? 8.201 -12.502 -7.907 1.00 78.31 208 ASN A CA 1
ATOM 1608 C C . ASN A 1 208 ? 7.371 -13.400 -6.982 1.00 78.31 208 ASN A C 1
ATOM 1610 O O . ASN A 1 208 ? 6.722 -12.875 -6.083 1.00 78.31 208 ASN A O 1
ATOM 1614 N N . LEU A 1 209 ? 7.446 -14.726 -7.126 1.00 82.75 209 LEU A N 1
ATOM 1615 C CA . LEU A 1 209 ? 6.826 -15.672 -6.196 1.00 82.75 209 LEU A CA 1
ATOM 1616 C C . LEU A 1 209 ? 7.426 -15.560 -4.791 1.00 82.75 209 LEU A C 1
ATOM 1618 O O . LEU A 1 209 ? 6.676 -15.522 -3.819 1.00 82.75 209 LEU A O 1
ATOM 1622 N N . ALA A 1 210 ? 8.751 -15.441 -4.671 1.00 83.94 210 ALA A N 1
ATOM 1623 C CA . ALA A 1 210 ? 9.412 -15.252 -3.381 1.00 83.94 210 ALA A CA 1
ATOM 1624 C C . ALA A 1 210 ? 8.982 -13.939 -2.703 1.00 83.94 210 ALA A C 1
ATOM 1626 O O . ALA A 1 210 ? 8.657 -13.922 -1.515 1.00 83.94 210 ALA A O 1
ATOM 1627 N N . LEU A 1 211 ? 8.917 -12.841 -3.463 1.00 78.31 211 LEU A N 1
ATOM 1628 C CA . LEU A 1 211 ? 8.447 -11.551 -2.950 1.00 78.31 211 LEU A CA 1
ATOM 1629 C C . LEU A 1 211 ? 6.959 -11.589 -2.586 1.00 78.31 211 LEU A C 1
ATOM 1631 O O . LEU A 1 211 ? 6.581 -11.062 -1.545 1.00 78.31 211 LEU A O 1
ATOM 1635 N N . LEU A 1 212 ? 6.126 -12.247 -3.395 1.00 80.75 212 LEU A N 1
ATOM 1636 C CA . LEU A 1 212 ? 4.708 -12.446 -3.104 1.00 80.75 212 LEU A CA 1
ATOM 1637 C C . LEU A 1 212 ? 4.525 -13.237 -1.809 1.00 80.75 212 LEU A C 1
ATOM 1639 O O . LEU A 1 212 ? 3.749 -12.822 -0.954 1.00 80.75 212 LEU A O 1
ATOM 1643 N N . ALA A 1 213 ? 5.255 -14.340 -1.643 1.00 85.62 213 ALA A N 1
ATOM 1644 C CA . ALA A 1 213 ? 5.213 -15.153 -0.434 1.00 85.62 213 ALA A CA 1
ATOM 1645 C C . ALA A 1 213 ? 5.631 -14.340 0.799 1.00 85.62 213 ALA A C 1
ATOM 1647 O O . ALA A 1 213 ? 4.940 -14.382 1.817 1.00 85.62 213 ALA A O 1
ATOM 1648 N N . LEU A 1 214 ? 6.700 -13.542 0.694 1.00 84.75 214 LEU A N 1
ATOM 1649 C CA . LEU A 1 214 ? 7.144 -12.654 1.768 1.00 84.75 214 LEU A CA 1
ATOM 1650 C C . LEU A 1 214 ? 6.076 -11.608 2.119 1.00 84.75 214 LEU A C 1
ATOM 1652 O O . LEU A 1 214 ? 5.737 -11.441 3.288 1.00 84.75 214 LEU A O 1
ATOM 1656 N N . THR A 1 215 ? 5.530 -10.909 1.123 1.00 80.62 215 THR A N 1
ATOM 1657 C CA . THR A 1 215 ? 4.546 -9.839 1.331 1.00 80.62 215 THR A CA 1
ATOM 1658 C C . THR A 1 215 ? 3.219 -10.382 1.857 1.00 80.62 215 THR A C 1
ATOM 1660 O O . THR A 1 215 ? 2.708 -9.866 2.850 1.00 80.62 215 THR A O 1
ATOM 1663 N N . LEU A 1 216 ? 2.674 -11.442 1.252 1.00 83.94 216 LEU A N 1
ATOM 1664 C CA . LEU A 1 216 ? 1.449 -12.092 1.726 1.00 83.94 216 LEU A CA 1
ATOM 1665 C C . LEU A 1 216 ? 1.646 -12.694 3.118 1.00 83.94 216 LEU A C 1
ATOM 1667 O O . LEU A 1 216 ? 0.784 -12.526 3.979 1.00 83.94 216 LEU A O 1
ATOM 1671 N N . GLY A 1 217 ? 2.786 -13.344 3.361 1.00 87.44 217 GLY A N 1
ATOM 1672 C CA . GLY A 1 217 ? 3.140 -13.896 4.665 1.00 87.44 217 GLY A CA 1
ATOM 1673 C C . GLY A 1 217 ? 3.216 -12.815 5.742 1.00 87.44 217 GLY A C 1
ATOM 1674 O O . GLY A 1 217 ? 2.637 -12.978 6.816 1.00 87.44 217 GLY A O 1
ATOM 1675 N N . ALA A 1 218 ? 3.846 -11.676 5.440 1.00 87.44 218 ALA A N 1
ATOM 1676 C CA . ALA A 1 218 ? 3.911 -10.531 6.342 1.00 87.44 218 ALA A CA 1
ATOM 1677 C C . ALA A 1 218 ? 2.521 -9.934 6.612 1.00 87.44 218 ALA A C 1
ATOM 1679 O O . ALA A 1 218 ? 2.164 -9.744 7.775 1.00 87.44 218 ALA A O 1
ATOM 1680 N N . HIS A 1 219 ? 1.712 -9.698 5.571 1.00 86.06 219 HIS A N 1
ATOM 1681 C CA . HIS A 1 219 ? 0.334 -9.216 5.727 1.00 86.06 219 HIS A CA 1
ATOM 1682 C C . HIS A 1 219 ? -0.503 -10.166 6.584 1.00 86.06 219 HIS A C 1
ATOM 1684 O O . HIS A 1 219 ? -1.224 -9.724 7.475 1.00 86.06 219 HIS A O 1
ATOM 1690 N N . TRP A 1 220 ? -0.374 -11.471 6.368 1.00 87.88 220 TRP A N 1
ATOM 1691 C CA . TRP A 1 220 ? -1.122 -12.475 7.110 1.00 87.88 220 TRP A CA 1
ATOM 1692 C C . TRP A 1 220 ? -0.681 -12.594 8.573 1.00 87.88 220 TRP A C 1
ATOM 1694 O O . TRP A 1 220 ? -1.523 -12.671 9.468 1.00 87.88 220 TRP A O 1
ATOM 1704 N N . ALA A 1 221 ? 0.628 -12.564 8.842 1.00 89.94 221 ALA A N 1
ATOM 1705 C CA . ALA A 1 221 ? 1.164 -12.551 10.203 1.00 89.94 221 ALA A CA 1
ATOM 1706 C C . ALA A 1 221 ? 0.690 -11.310 10.974 1.00 89.94 221 ALA A C 1
ATOM 1708 O O . ALA A 1 221 ? 0.289 -11.394 12.138 1.00 89.94 221 ALA A O 1
ATOM 1709 N N . VAL A 1 222 ? 0.682 -10.162 10.296 1.00 88.81 222 VAL A N 1
ATOM 1710 C CA . VAL A 1 222 ? 0.173 -8.900 10.820 1.00 88.81 222 VAL A CA 1
ATOM 1711 C C . VAL A 1 222 ? -1.335 -8.965 11.092 1.00 88.81 222 VAL A C 1
ATOM 1713 O O . VAL A 1 222 ? -1.751 -8.639 12.204 1.00 88.81 222 VAL A O 1
ATOM 1716 N N . GLU A 1 223 ? -2.144 -9.438 10.140 1.00 88.50 223 GLU A N 1
ATOM 1717 C CA . GLU A 1 223 ? -3.600 -9.573 10.301 1.00 88.50 223 GLU A CA 1
ATOM 1718 C C . GLU A 1 223 ? -3.943 -10.503 11.472 1.00 88.50 223 GLU A C 1
ATOM 1720 O O . GLU A 1 223 ? -4.792 -10.171 12.302 1.00 88.50 223 GLU A O 1
ATOM 1725 N N . ARG A 1 224 ? -3.240 -11.637 11.604 1.00 89.62 224 ARG A N 1
ATOM 1726 C CA . ARG A 1 224 ? -3.401 -12.555 12.742 1.00 89.62 224 ARG A CA 1
ATOM 1727 C C . ARG A 1 224 ? -3.106 -11.878 14.074 1.00 89.62 224 ARG A C 1
ATOM 1729 O O . ARG A 1 224 ? -3.895 -12.010 15.010 1.00 89.62 224 ARG A O 1
ATOM 1736 N N . ARG A 1 225 ? -1.997 -11.137 14.159 1.00 90.69 225 ARG A N 1
ATOM 1737 C CA . ARG A 1 225 ? -1.629 -10.393 15.371 1.00 90.69 225 ARG A CA 1
ATOM 1738 C C . ARG A 1 225 ? -2.672 -9.331 15.711 1.00 90.69 225 ARG A C 1
ATOM 1740 O O . ARG A 1 225 ? -3.017 -9.169 16.878 1.00 90.69 225 ARG A O 1
ATOM 1747 N N . ASP A 1 226 ? -3.191 -8.629 14.709 1.00 89.88 226 ASP A N 1
ATOM 1748 C CA . ASP A 1 226 ? -4.223 -7.610 14.896 1.00 89.88 226 ASP A CA 1
ATOM 1749 C C . ASP A 1 226 ? -5.556 -8.218 15.330 1.00 89.88 226 ASP A C 1
ATOM 1751 O O . ASP A 1 226 ? -6.223 -7.659 16.198 1.00 89.88 226 ASP A O 1
ATOM 1755 N N . ARG A 1 227 ? -5.929 -9.382 14.785 1.00 89.62 227 ARG A N 1
ATOM 1756 C CA . ARG A 1 227 ? -7.136 -10.110 15.191 1.00 89.62 227 ARG A CA 1
ATOM 1757 C C . ARG A 1 227 ? -7.052 -10.576 16.643 1.00 89.62 227 ARG A C 1
ATOM 1759 O O . ARG A 1 227 ? -7.980 -10.320 17.404 1.00 89.62 227 ARG A O 1
ATOM 1766 N N . ALA A 1 228 ? -5.933 -11.182 17.041 1.00 91.88 228 ALA A N 1
ATOM 1767 C CA . ALA A 1 228 ? -5.720 -11.621 18.420 1.00 91.88 228 ALA A CA 1
ATOM 1768 C C . ALA A 1 228 ? -5.794 -10.446 19.413 1.00 91.88 228 ALA A C 1
ATOM 1770 O O . ALA A 1 228 ? -6.520 -10.515 20.404 1.00 91.88 228 ALA A O 1
ATOM 1771 N N . ALA A 1 229 ? -5.117 -9.335 19.103 1.00 91.31 229 ALA A N 1
ATOM 1772 C CA . ALA A 1 229 ? -5.130 -8.138 19.942 1.00 91.31 229 ALA A CA 1
ATOM 1773 C C . ALA A 1 229 ? -6.516 -7.468 20.004 1.00 91.31 229 ALA A C 1
ATOM 1775 O O . ALA A 1 229 ? -6.917 -6.944 21.045 1.00 91.31 229 ALA A O 1
ATOM 1776 N N . PHE A 1 230 ? -7.278 -7.495 18.906 1.00 92.00 230 PHE A N 1
ATOM 1777 C CA . PHE A 1 230 ? -8.654 -7.004 18.897 1.00 92.00 230 PHE A CA 1
ATOM 1778 C C . PHE A 1 230 ? -9.570 -7.857 19.781 1.00 92.00 230 PHE A C 1
ATOM 1780 O O . PHE A 1 230 ? -10.340 -7.312 20.568 1.00 92.00 230 PHE A O 1
ATOM 1787 N N . GLU A 1 231 ? -9.479 -9.185 19.695 1.00 92.25 231 GLU A N 1
ATOM 1788 C CA . GLU A 1 231 ? -10.268 -10.082 20.543 1.00 92.25 231 GLU A CA 1
ATOM 1789 C C . GLU A 1 231 ? -9.964 -9.894 22.028 1.00 92.25 231 GLU A C 1
ATOM 1791 O O . GLU A 1 231 ? -10.885 -9.864 22.843 1.00 92.25 231 GLU A O 1
ATOM 1796 N N . GLU A 1 232 ? -8.692 -9.726 22.384 1.00 92.75 232 GLU A N 1
ATOM 1797 C CA . GLU A 1 232 ? -8.282 -9.412 23.751 1.00 92.75 232 GLU A CA 1
ATOM 1798 C C . GLU A 1 232 ? -8.893 -8.090 24.232 1.00 92.75 232 GLU A C 1
ATOM 1800 O O . GLU A 1 232 ? -9.503 -8.046 25.303 1.00 92.75 232 GLU A O 1
ATOM 1805 N N . LYS A 1 233 ? -8.838 -7.040 23.401 1.00 89.69 233 LYS A N 1
ATOM 1806 C CA . LYS A 1 233 ? -9.455 -5.741 23.701 1.00 89.69 233 LYS A CA 1
ATOM 1807 C C . LYS A 1 233 ? -10.968 -5.858 23.909 1.00 89.69 233 LYS A C 1
ATOM 1809 O O . LYS A 1 233 ? -11.501 -5.269 24.846 1.00 89.69 233 LYS A O 1
ATOM 1814 N N . VAL A 1 234 ? -11.656 -6.646 23.080 1.00 90.50 234 VAL A N 1
ATOM 1815 C CA . VAL A 1 234 ? -13.099 -6.906 23.218 1.00 90.50 234 VAL A CA 1
ATOM 1816 C C . VAL A 1 234 ? -13.408 -7.660 24.515 1.00 90.50 234 VAL A C 1
ATOM 1818 O O . VAL A 1 234 ? -14.357 -7.302 25.212 1.00 90.50 234 VAL A O 1
ATOM 1821 N N . ARG A 1 235 ? -12.609 -8.676 24.876 1.00 91.56 235 ARG A N 1
ATOM 1822 C CA . ARG A 1 235 ? -12.770 -9.407 26.147 1.00 91.56 235 ARG A CA 1
ATOM 1823 C C . ARG A 1 235 ? -12.571 -8.485 27.349 1.00 91.56 235 ARG A C 1
ATOM 1825 O O . ARG A 1 235 ? -13.358 -8.557 28.286 1.00 91.56 235 ARG A O 1
ATOM 1832 N N . LEU A 1 236 ? -11.557 -7.620 27.315 1.00 91.44 236 LEU A N 1
ATOM 1833 C CA . LEU A 1 236 ? -11.291 -6.649 28.376 1.00 91.44 236 LEU A CA 1
ATOM 1834 C C . LEU A 1 236 ? -12.451 -5.658 28.532 1.00 91.44 236 LEU A C 1
ATOM 1836 O O . LEU A 1 236 ? -12.942 -5.472 29.640 1.00 91.44 236 LEU A O 1
ATOM 1840 N N . MET A 1 237 ? -12.926 -5.074 27.428 1.00 87.38 237 MET A N 1
ATOM 1841 C CA . MET A 1 237 ? -14.073 -4.159 27.448 1.00 87.38 237 MET A CA 1
ATOM 1842 C C . MET A 1 237 ? -15.321 -4.823 28.026 1.00 87.38 237 MET A C 1
ATOM 1844 O O . MET A 1 237 ? -16.006 -4.208 28.834 1.00 87.38 237 MET A O 1
ATOM 1848 N N . ARG A 1 238 ? -15.589 -6.085 27.667 1.00 89.00 238 ARG A N 1
ATOM 1849 C CA . ARG A 1 238 ? -16.722 -6.831 28.225 1.00 89.00 238 ARG A CA 1
ATOM 1850 C C . ARG A 1 238 ? -16.611 -6.978 29.744 1.00 89.00 238 ARG A C 1
ATOM 1852 O O . ARG A 1 238 ? -17.565 -6.658 30.432 1.00 89.00 238 ARG A O 1
ATOM 1859 N N . ARG A 1 239 ? -15.436 -7.352 30.267 1.00 90.62 239 ARG A N 1
ATOM 1860 C CA . ARG A 1 239 ? -15.212 -7.452 31.724 1.00 90.62 239 ARG A CA 1
ATOM 1861 C C . ARG A 1 239 ? -15.436 -6.123 32.448 1.00 90.62 239 ARG A C 1
ATOM 1863 O O . ARG A 1 239 ? -15.974 -6.128 33.546 1.00 90.62 239 ARG A O 1
ATOM 1870 N N . ILE A 1 240 ? -15.019 -5.004 31.851 1.00 88.62 240 ILE A N 1
ATOM 1871 C CA . ILE A 1 240 ? -15.222 -3.667 32.431 1.00 88.62 240 ILE A CA 1
ATOM 1872 C C . ILE A 1 240 ? -16.713 -3.328 32.480 1.00 88.62 240 ILE A C 1
ATOM 1874 O O . ILE A 1 240 ? -17.187 -2.846 33.505 1.00 88.62 240 ILE A O 1
ATOM 1878 N N . VAL A 1 241 ? -17.452 -3.602 31.400 1.00 87.62 241 VAL A N 1
ATOM 1879 C CA . VAL A 1 241 ? -18.907 -3.393 31.357 1.00 87.62 241 VAL A CA 1
ATOM 1880 C C . VAL A 1 241 ? -19.599 -4.265 32.404 1.00 87.62 241 VAL A C 1
ATOM 1882 O O . VAL A 1 241 ? -20.343 -3.733 33.218 1.00 87.62 241 VAL A O 1
ATOM 1885 N N . ASP A 1 242 ? -19.274 -5.559 32.462 1.00 88.19 242 ASP A N 1
ATOM 1886 C CA . ASP A 1 242 ? -19.854 -6.497 33.430 1.00 88.19 242 ASP A CA 1
ATOM 1887 C C . ASP A 1 242 ? -19.572 -6.071 34.887 1.00 88.19 242 ASP A C 1
ATOM 1889 O O . ASP A 1 242 ? -20.446 -6.179 35.744 1.00 88.19 242 ASP A O 1
ATOM 1893 N N . ALA A 1 243 ? -18.370 -5.554 35.173 1.00 85.94 243 ALA A N 1
ATOM 1894 C CA . ALA A 1 243 ? -18.010 -5.023 36.490 1.00 85.94 243 ALA A CA 1
ATOM 1895 C C . ALA A 1 243 ? -18.767 -3.725 36.822 1.00 85.94 243 ALA A C 1
ATOM 1897 O O . ALA A 1 243 ? -19.290 -3.579 37.922 1.00 85.94 243 ALA A O 1
ATOM 1898 N N . THR A 1 244 ? -18.892 -2.814 35.854 1.00 85.56 244 THR A N 1
ATOM 1899 C CA . THR A 1 244 ? -19.635 -1.553 36.027 1.00 85.56 244 THR A CA 1
ATOM 1900 C C . THR A 1 244 ? -21.128 -1.815 36.256 1.00 85.56 244 THR A C 1
ATOM 1902 O O . THR A 1 244 ? -21.757 -1.164 37.088 1.00 85.56 244 THR A O 1
ATOM 1905 N N . ASP A 1 245 ? -21.693 -2.808 35.565 1.00 82.31 245 ASP A N 1
ATOM 1906 C CA . ASP A 1 245 ? -23.085 -3.232 35.733 1.00 82.31 245 ASP A CA 1
ATOM 1907 C C . ASP A 1 245 ? -23.322 -3.959 37.068 1.00 82.31 245 ASP A C 1
ATOM 1909 O O . ASP A 1 245 ? -24.422 -3.884 37.625 1.00 82.31 245 ASP A O 1
ATOM 1913 N N . ALA A 1 246 ? -22.307 -4.651 37.600 1.00 76.62 246 ALA A N 1
ATOM 1914 C CA . ALA A 1 246 ? -22.359 -5.303 38.909 1.00 76.62 246 ALA A CA 1
ATOM 1915 C C . ALA A 1 246 ? -22.303 -4.302 40.079 1.00 76.62 246 ALA A C 1
ATOM 1917 O O . ALA A 1 246 ? -22.948 -4.543 41.105 1.00 76.62 246 ALA A O 1
ATOM 1918 N N . ASP A 1 247 ? -21.593 -3.184 39.902 1.00 71.06 247 ASP A N 1
ATOM 1919 C CA . ASP A 1 247 ? -21.430 -2.118 40.900 1.00 71.06 247 ASP A CA 1
ATOM 1920 C C . ASP A 1 247 ? -22.537 -1.047 40.848 1.00 71.06 247 ASP A C 1
ATOM 1922 O O . ASP A 1 247 ? -22.588 -0.166 41.706 1.00 71.06 247 ASP A O 1
ATOM 1926 N N . ALA A 1 248 ? -23.465 -1.118 39.884 1.00 66.00 248 ALA A N 1
ATOM 1927 C CA . ALA A 1 248 ? -24.574 -0.173 39.767 1.00 66.00 248 ALA A CA 1
ATOM 1928 C C . ALA A 1 248 ? -25.538 -0.275 40.983 1.00 66.00 248 ALA A C 1
ATOM 1930 O O . ALA A 1 248 ? -26.265 -1.271 41.113 1.00 66.00 248 ALA A O 1
ATOM 1931 N N . PRO A 1 249 ? -25.637 0.757 41.852 1.00 55.84 249 PRO A N 1
ATOM 1932 C CA . PRO A 1 249 ? -26.274 0.668 43.177 1.00 55.84 249 PRO A CA 1
ATOM 1933 C C . PRO A 1 249 ? -27.817 0.571 43.182 1.00 55.84 249 PRO A C 1
ATOM 1935 O O . PRO A 1 249 ? -28.441 0.747 44.220 1.00 55.84 249 PRO A O 1
ATOM 1938 N N . GLY A 1 250 ? -28.465 0.253 42.056 1.00 55.84 250 GLY A N 1
ATOM 1939 C CA . GLY A 1 250 ? -29.930 0.282 41.916 1.00 55.84 250 GLY A CA 1
ATOM 1940 C C . GLY A 1 250 ? -30.629 -1.050 41.617 1.00 55.84 250 GLY A C 1
ATOM 1941 O O . GLY A 1 250 ? -31.856 -1.089 41.596 1.00 55.84 250 GLY A O 1
ATOM 1942 N N . ARG A 1 251 ? -29.913 -2.159 41.361 1.00 51.53 251 ARG A N 1
ATOM 1943 C CA . ARG A 1 251 ? -30.564 -3.434 40.958 1.00 51.53 251 ARG A CA 1
ATOM 1944 C C . ARG A 1 251 ? -30.778 -4.455 42.073 1.00 51.53 251 ARG A C 1
ATOM 1946 O O . ARG A 1 251 ? -31.516 -5.417 41.861 1.00 51.53 251 ARG A O 1
ATOM 1953 N N . ARG A 1 252 ? -30.187 -4.269 43.258 1.00 51.19 252 ARG A N 1
ATOM 1954 C CA . ARG A 1 252 ? -30.357 -5.219 44.375 1.00 51.19 252 ARG A CA 1
ATOM 1955 C C . ARG A 1 252 ? -31.637 -4.994 45.188 1.00 51.19 252 ARG A C 1
ATOM 1957 O O . ARG A 1 252 ? -32.191 -5.965 45.693 1.00 51.19 252 ARG A O 1
ATOM 1964 N N . GLU A 1 253 ? -32.184 -3.779 45.231 1.00 48.38 253 GLU A N 1
ATOM 1965 C CA . GLU A 1 253 ? -33.392 -3.492 46.029 1.00 48.38 253 GLU A CA 1
ATOM 1966 C C . GLU A 1 253 ? -34.710 -3.934 45.367 1.00 48.38 253 GLU A C 1
ATOM 1968 O O . GLU A 1 253 ? -35.691 -4.203 46.057 1.00 48.38 253 GLU A O 1
ATOM 1973 N N . GLY A 1 254 ? -34.741 -4.110 44.041 1.00 47.47 254 GLY A N 1
ATOM 1974 C CA . GLY A 1 254 ? -35.949 -4.548 43.326 1.00 47.47 254 GLY A CA 1
ATOM 1975 C C . GLY A 1 254 ? -36.272 -6.043 43.450 1.00 47.47 254 GLY A C 1
ATOM 1976 O O . GLY A 1 254 ? -37.398 -6.450 43.166 1.00 47.47 254 GLY A O 1
ATOM 1977 N N . ARG A 1 255 ? -35.309 -6.875 43.874 1.00 47.62 255 ARG A N 1
ATOM 1978 C CA . ARG A 1 255 ? -35.495 -8.335 43.989 1.00 47.62 255 ARG A CA 1
ATOM 1979 C C . ARG A 1 255 ? -35.819 -8.801 45.410 1.00 47.62 255 ARG A C 1
ATOM 1981 O O . ARG A 1 255 ? -36.369 -9.882 45.565 1.00 47.62 255 ARG A O 1
ATOM 1988 N N . ALA A 1 256 ? -35.536 -7.977 46.420 1.00 51.06 256 ALA A N 1
ATOM 1989 C CA . ALA A 1 256 ? -35.806 -8.286 47.826 1.00 51.06 256 ALA A CA 1
ATOM 1990 C C . ALA A 1 256 ? -37.214 -7.870 48.303 1.00 51.06 256 ALA A C 1
ATOM 1992 O O . ALA A 1 256 ? -37.594 -8.199 49.417 1.00 51.06 256 ALA A O 1
ATOM 1993 N N . ARG A 1 257 ? -38.011 -7.175 47.474 1.00 50.16 257 ARG A N 1
ATOM 1994 C CA . ARG A 1 257 ? -39.393 -6.754 47.803 1.00 50.16 257 ARG A CA 1
ATOM 1995 C C . ARG A 1 257 ? -40.494 -7.583 47.117 1.00 50.16 257 ARG A C 1
ATOM 1997 O O . ARG A 1 257 ? -41.617 -7.112 46.972 1.00 50.16 257 ARG A O 1
ATOM 2004 N N . ARG A 1 258 ? -40.183 -8.800 46.657 1.00 49.94 258 ARG A N 1
ATOM 2005 C CA . ARG A 1 258 ? -41.161 -9.755 46.085 1.00 49.94 258 ARG A CA 1
ATOM 2006 C C . ARG A 1 258 ? -41.076 -11.155 46.717 1.00 49.94 258 ARG A C 1
ATOM 2008 O O . ARG A 1 258 ? -41.292 -12.143 46.021 1.00 49.94 258 ARG A O 1
ATOM 2015 N N . GLY A 1 259 ? -40.723 -11.228 47.998 1.00 45.94 259 GLY A N 1
ATOM 2016 C CA . GLY A 1 259 ? -40.796 -12.442 48.815 1.00 45.94 259 GLY A CA 1
ATOM 2017 C C . GLY A 1 259 ? -41.686 -12.192 50.011 1.00 45.94 259 GLY A C 1
ATOM 2018 O O . GLY A 1 259 ? -41.494 -11.116 50.619 1.00 45.94 259 GLY A O 1
#